Protein AF-A0A327WBX2-F1 (afdb_monomer_lite)

Secondary structure (DSSP, 8-state):
-PPPHHHHHHHHHHHS-GGGS-HHHHHHHHHHHHHHHHH-HHHHHHTGGG--HHHHHHHHHHHHHTTGGGGS-GGGHHHHHHHHHHT-STTSS-HHHHHHTTTT-TTEEE--HHHHHTTTHHHHHHHHHHHHHHHT----EEEEEESSSTTSSEEEEEETTEEEEEETTTS--TTS-HHHHHHHHHHHHHHHHHHHTT---EEEE-S-STT-EEEEE-HHHHHHHHHH---TTSS---HHHHHHHTT-----S-GGG--

Sequence (259 aa):
MKLSYNAFIQEIRHLGQFQDLEDDRLQYLEDYLTYFYREMPEYWYNDIANIDLPKAVSVVASLDRMGYFRLTDPGKVNLLKLFYIMGFNENCFNAEIIWEEQQLDKRWYVVDGENLIEGGFDDQMKDMRPSFERLGVQINYRIEWVGDSPGEGVAYYYVNDHVYSSDFRKETAPGYSHWDLYGLKFILIINRELELQEVTERLYPYCSGNSLAVLILTPEQQAYIQSVTTNPRETPLVIEEWCQLFNVPFRGYDPQLYF

Foldseek 3Di:
DQADPVRLLVLCVVLQVVPPQDPVLSVVVNVVLVCCVPVVVVCCVVQQRPQPLNVQSVLLVVCVVVVQQLLFDPSCSSVVSVLQSRQQDLLSGNVVSCVVVVVGRLFKDFPQLVCLQQPCPVVSCVSNVSVCVSLVADWDWDKDFDAPHRLGAKIWICIPPDIAMDGSVVCPDPPAASSQLSVLLSQLVVQVSCVVVVHQWGWFWFADDRRTMTGTDGPVSQVSSVVRHDDSRGGRDDSVSRCVVRVNDDPDSHSNSRD

pLDDT: mean 83.43, std 12.07, range [47.44, 98.19]

Structure (mmCIF, N/CA/C/O backbone):
data_AF-A0A327WBX2-F1
#
_entry.id   AF-A0A327WBX2-F1
#
loop_
_atom_site.group_PDB
_atom_site.id
_atom_site.type_symbol
_atom_site.label_atom_id
_atom_site.label_alt_id
_atom_site.label_comp_id
_atom_site.label_asym_id
_atom_site.label_entity_id
_atom_site.label_seq_id
_atom_site.pdbx_PDB_ins_code
_atom_site.Cartn_x
_atom_site.Cartn_y
_atom_site.Cartn_z
_atom_site.occupancy
_atom_site.B_iso_or_equiv
_atom_site.auth_seq_id
_atom_site.auth_comp_id
_atom_site.auth_asym_id
_atom_site.auth_atom_id
_atom_site.pdbx_PDB_model_num
ATOM 1 N N . MET A 1 1 ? -18.455 15.371 21.817 1.00 47.44 1 MET A N 1
ATOM 2 C CA . MET A 1 1 ? -18.289 15.494 23.285 1.00 47.44 1 MET A CA 1
ATOM 3 C C . MET A 1 1 ? -16.912 14.932 23.581 1.00 47.44 1 MET A C 1
ATOM 5 O O . MET A 1 1 ? -16.695 13.794 23.198 1.00 47.44 1 MET A O 1
ATOM 9 N N . LYS A 1 2 ? -15.968 15.717 24.119 1.00 59.47 2 LYS A N 1
ATOM 10 C CA . LYS A 1 2 ? -14.597 15.227 24.345 1.00 59.47 2 LYS A CA 1
ATOM 11 C C . LYS A 1 2 ? -14.629 14.139 25.422 1.00 59.47 2 LYS A C 1
ATOM 13 O O . LYS A 1 2 ? -15.116 14.405 26.522 1.00 59.47 2 LYS A O 1
ATOM 18 N N . LEU A 1 3 ? -14.183 12.928 25.095 1.00 59.06 3 LEU A N 1
ATOM 19 C CA . LEU A 1 3 ? -14.098 11.833 26.063 1.00 59.06 3 LEU A CA 1
ATOM 20 C C . LEU A 1 3 ? -12.965 12.129 27.057 1.00 59.06 3 LEU A C 1
ATOM 22 O O . LEU A 1 3 ? -11.911 12.640 26.681 1.00 59.06 3 LEU A O 1
ATOM 26 N N . SER A 1 4 ? -13.178 11.824 28.338 1.00 69.62 4 SER A N 1
ATOM 27 C CA . SER A 1 4 ? -12.070 11.768 29.297 1.00 69.62 4 SER A CA 1
ATOM 28 C C . SER A 1 4 ? -11.195 10.548 28.995 1.00 69.62 4 SER A C 1
ATOM 30 O O . SER A 1 4 ? -11.692 9.573 28.437 1.00 69.62 4 SER A O 1
ATOM 32 N N . TYR A 1 5 ? -9.923 10.564 29.403 1.00 66.00 5 TYR A N 1
ATOM 33 C CA . TYR A 1 5 ? -8.998 9.431 29.235 1.00 66.00 5 TYR A CA 1
ATOM 34 C C . TYR A 1 5 ? -9.624 8.090 29.665 1.00 66.00 5 TYR A C 1
ATOM 36 O O . TYR A 1 5 ? -9.691 7.144 28.886 1.00 66.00 5 TYR A O 1
ATOM 44 N N . ASN A 1 6 ? -10.203 8.039 30.870 1.00 70.50 6 ASN A N 1
ATOM 45 C CA . ASN A 1 6 ? -10.852 6.827 31.377 1.00 70.50 6 ASN A CA 1
ATOM 46 C C . ASN A 1 6 ? -12.088 6.426 30.560 1.00 70.50 6 ASN A C 1
ATOM 48 O O . ASN A 1 6 ? -12.324 5.238 30.371 1.00 70.50 6 ASN A O 1
ATOM 52 N N . ALA A 1 7 ? -12.875 7.389 30.069 1.00 72.12 7 ALA A N 1
ATOM 53 C CA . ALA A 1 7 ? -14.019 7.086 29.213 1.00 72.12 7 ALA A CA 1
ATOM 54 C C . ALA A 1 7 ? -13.570 6.546 27.847 1.00 72.12 7 ALA A C 1
ATOM 56 O O . ALA A 1 7 ? -14.161 5.594 27.357 1.00 72.12 7 ALA A O 1
ATOM 57 N N . PHE A 1 8 ? -12.494 7.091 27.275 1.00 71.75 8 PHE A N 1
ATOM 58 C CA . PHE A 1 8 ? -11.912 6.635 26.012 1.00 71.75 8 PHE A CA 1
ATOM 59 C C . PHE A 1 8 ? -11.393 5.191 26.102 1.00 71.75 8 PHE A C 1
ATOM 61 O O . PHE A 1 8 ? -11.740 4.364 25.264 1.00 71.75 8 PHE A O 1
ATOM 68 N N . ILE A 1 9 ? -10.649 4.854 27.164 1.00 70.00 9 ILE A N 1
ATOM 69 C CA . ILE A 1 9 ? -10.168 3.481 27.406 1.00 70.00 9 ILE A CA 1
ATOM 70 C C . ILE A 1 9 ? -11.333 2.495 27.558 1.00 70.00 9 ILE A C 1
ATOM 72 O O . ILE A 1 9 ? -11.311 1.412 26.973 1.00 70.00 9 ILE A O 1
ATOM 76 N N . GLN A 1 10 ? -12.362 2.855 28.331 1.00 72.19 10 GLN A N 1
ATOM 77 C CA . GLN A 1 10 ? -13.529 1.988 28.519 1.00 72.19 10 GLN A CA 1
ATOM 78 C C . GLN A 1 10 ? -14.305 1.790 27.216 1.00 72.19 10 GLN A C 1
ATOM 80 O O . GLN A 1 10 ? -14.727 0.673 26.919 1.00 72.19 10 GLN A O 1
ATOM 85 N N . GLU A 1 11 ? -14.432 2.842 26.412 1.00 72.25 11 GLU A N 1
ATOM 86 C CA . GLU A 1 11 ? -15.124 2.789 25.128 1.00 72.25 11 GLU A CA 1
ATOM 87 C C . GLU A 1 11 ? -14.352 1.936 24.107 1.00 72.25 11 GLU A C 1
ATOM 89 O O . GLU A 1 11 ? -14.955 1.100 23.440 1.00 72.25 11 GLU A O 1
ATOM 94 N N . ILE A 1 12 ? -13.017 2.033 24.048 1.00 71.25 12 ILE A N 1
ATOM 95 C CA . ILE A 1 12 ? -12.179 1.136 23.230 1.00 71.25 12 ILE A CA 1
ATOM 96 C C . ILE A 1 12 ? -12.351 -0.325 23.656 1.00 71.25 12 ILE A C 1
ATOM 98 O O . ILE A 1 12 ? -12.553 -1.195 22.806 1.00 71.25 12 ILE A O 1
ATOM 102 N N . ARG A 1 13 ? -12.301 -0.610 24.964 1.00 70.00 13 ARG A N 1
ATOM 103 C CA . ARG A 1 13 ? -12.490 -1.972 25.495 1.00 70.00 13 ARG A CA 1
ATOM 104 C C . ARG A 1 13 ? -13.878 -2.519 25.156 1.00 70.00 13 ARG A C 1
ATOM 106 O O . ARG A 1 13 ? -14.005 -3.697 24.825 1.00 70.00 13 ARG A O 1
ATOM 113 N N . HIS A 1 14 ? -14.904 -1.672 25.229 1.00 70.00 14 HIS A N 1
ATOM 114 C CA . HIS A 1 14 ? -16.284 -2.046 24.938 1.00 70.00 14 HIS A CA 1
ATOM 115 C C . HIS A 1 14 ? -16.525 -2.272 23.440 1.00 70.00 14 HIS A C 1
ATOM 117 O O . HIS A 1 14 ? -17.044 -3.318 23.052 1.00 70.00 14 HIS A O 1
ATOM 123 N N . LEU A 1 15 ? -16.130 -1.314 22.600 1.00 64.69 15 LEU A N 1
ATOM 124 C CA . LEU A 1 15 ? -16.423 -1.316 21.168 1.00 64.69 15 LEU A CA 1
ATOM 125 C C . LEU A 1 15 ? -15.501 -2.249 20.376 1.00 64.69 15 LEU A C 1
ATOM 127 O O . LEU A 1 15 ? -15.946 -2.898 19.432 1.00 64.69 15 LEU A O 1
ATOM 131 N N . GLY A 1 16 ? -14.227 -2.337 20.755 1.00 58.88 16 GLY A N 1
ATOM 132 C CA . GLY A 1 16 ? -13.227 -3.120 20.032 1.00 58.88 16 GLY A CA 1
ATOM 133 C C . GLY A 1 16 ? -13.193 -4.609 20.381 1.00 58.88 16 GLY A C 1
ATOM 134 O O . GLY A 1 16 ? -12.391 -5.340 19.809 1.00 58.88 16 GLY A O 1
ATOM 135 N N . GLN A 1 17 ? -14.040 -5.065 21.315 1.00 63.12 17 GLN A N 1
ATOM 136 C CA . GLN A 1 17 ? -14.065 -6.450 21.814 1.00 63.12 17 GLN A CA 1
ATOM 137 C C . GLN A 1 17 ? -12.688 -6.961 22.283 1.00 63.12 17 GLN A C 1
ATOM 139 O O . GLN A 1 17 ? -12.407 -8.154 22.248 1.00 63.12 17 GLN A O 1
ATOM 144 N N . PHE A 1 18 ? -11.823 -6.069 22.770 1.00 62.09 18 PHE A N 1
ATOM 145 C CA . PHE A 1 18 ? -10.456 -6.384 23.199 1.00 62.09 18 PHE A CA 1
ATOM 146 C C . PHE A 1 18 ? -10.378 -7.067 24.578 1.00 62.09 18 PHE A C 1
ATOM 148 O O . PHE A 1 18 ? -9.391 -6.909 25.291 1.00 62.09 18 PHE A O 1
ATOM 155 N N . GLN A 1 19 ? -11.413 -7.812 24.977 1.00 54.69 19 GLN A N 1
ATOM 156 C CA . GLN A 1 19 ? -11.494 -8.436 26.304 1.00 54.69 19 GLN A CA 1
ATOM 157 C C . GLN A 1 19 ? -10.395 -9.487 26.541 1.00 54.69 19 GLN A C 1
ATOM 159 O O . GLN A 1 19 ? -10.075 -9.762 27.692 1.00 54.69 19 GLN A O 1
ATOM 164 N N . ASP A 1 20 ? -9.789 -9.998 25.462 1.00 53.62 20 ASP A N 1
ATOM 165 C CA . ASP A 1 20 ? -8.774 -11.059 25.476 1.00 53.62 20 ASP A CA 1
ATOM 166 C C . ASP A 1 20 ? -7.347 -10.569 25.145 1.00 53.62 20 ASP A C 1
ATOM 168 O O . ASP A 1 20 ? -6.461 -11.378 24.858 1.00 53.62 20 ASP A O 1
ATOM 172 N N . LEU A 1 21 ? -7.091 -9.254 25.117 1.00 56.66 21 LEU A N 1
ATOM 173 C CA . LEU A 1 21 ? -5.709 -8.767 25.063 1.00 56.66 21 LEU A CA 1
ATOM 174 C C . LEU A 1 21 ? -5.010 -9.139 26.377 1.00 56.66 21 LEU A C 1
ATOM 176 O O . LEU A 1 21 ? -5.508 -8.813 27.448 1.00 56.66 21 LEU A O 1
ATOM 180 N N . GLU A 1 22 ? -3.866 -9.823 26.297 1.00 57.38 22 GLU A N 1
ATOM 181 C CA . GLU A 1 22 ? -3.035 -10.081 27.477 1.00 57.38 22 GLU A CA 1
ATOM 182 C C . GLU A 1 22 ? -2.697 -8.751 28.184 1.00 57.38 22 GLU A C 1
ATOM 184 O O . GLU A 1 22 ? -2.456 -7.730 27.527 1.00 57.38 22 GLU A O 1
ATOM 189 N N . ASP A 1 23 ? -2.718 -8.767 29.524 1.00 55.22 23 ASP A N 1
ATOM 190 C CA . ASP A 1 23 ? -2.576 -7.581 30.390 1.00 55.22 23 ASP A CA 1
ATOM 191 C C . ASP A 1 23 ? -1.340 -6.727 30.044 1.00 55.22 23 ASP A C 1
ATOM 193 O O . ASP A 1 23 ? -1.366 -5.507 30.182 1.00 55.22 23 ASP A O 1
ATOM 197 N N . ASP A 1 24 ? -0.263 -7.337 29.544 1.00 53.53 24 ASP A N 1
ATOM 198 C CA . ASP A 1 24 ? 0.989 -6.664 29.185 1.00 53.53 24 ASP A CA 1
ATOM 199 C C . ASP A 1 24 ? 0.868 -5.751 27.950 1.00 53.53 24 ASP A C 1
ATOM 201 O O . ASP A 1 24 ? 1.494 -4.690 27.892 1.00 53.53 24 ASP A O 1
ATOM 205 N N . ARG A 1 25 ? 0.029 -6.108 26.971 1.00 63.94 25 ARG A N 1
ATOM 206 C CA . ARG A 1 25 ? -0.203 -5.296 25.759 1.00 63.94 25 ARG A CA 1
ATOM 207 C C . ARG A 1 25 ? -1.238 -4.203 25.991 1.00 63.94 25 ARG A C 1
ATOM 209 O O . ARG A 1 25 ? -1.138 -3.136 25.390 1.00 63.94 25 ARG A O 1
ATOM 216 N N . LEU A 1 26 ? -2.205 -4.457 26.872 1.00 63.38 26 LEU A N 1
ATOM 217 C CA . LEU A 1 26 ? -3.118 -3.431 27.381 1.00 63.38 26 LEU A CA 1
ATOM 218 C C . LEU A 1 26 ? -2.366 -2.401 28.226 1.00 63.38 26 LEU A C 1
ATOM 220 O O . LEU A 1 26 ? -2.584 -1.207 28.041 1.00 63.38 26 LEU A O 1
ATOM 224 N N . GLN A 1 27 ? -1.435 -2.843 29.076 1.00 69.38 27 GLN A N 1
ATOM 225 C CA . GLN A 1 27 ? -0.571 -1.938 29.829 1.00 69.38 27 GLN A CA 1
ATOM 226 C C . GLN A 1 27 ? 0.283 -1.082 28.892 1.00 69.38 27 GLN A C 1
ATOM 228 O O . GLN A 1 27 ? 0.338 0.127 29.070 1.00 69.38 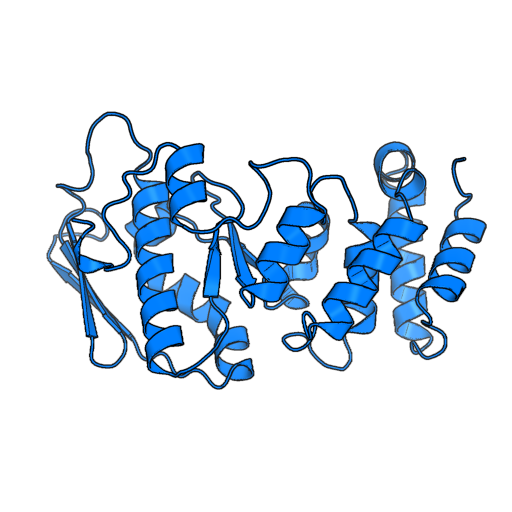27 GLN A O 1
ATOM 233 N N . TYR A 1 28 ? 0.877 -1.675 27.850 1.00 70.06 28 TYR A N 1
ATOM 234 C CA . TYR A 1 28 ? 1.624 -0.913 26.846 1.00 70.06 28 TYR A CA 1
ATOM 235 C C . TYR A 1 28 ? 0.761 0.160 26.161 1.00 70.06 28 TYR A C 1
ATOM 237 O O . TYR A 1 28 ? 1.199 1.298 26.012 1.00 70.06 28 TYR A O 1
ATOM 245 N N . LEU A 1 29 ? -0.482 -0.171 25.794 1.00 68.56 29 LEU A N 1
ATOM 246 C CA . LEU A 1 29 ? -1.428 0.793 25.226 1.00 68.56 29 LEU A CA 1
ATOM 247 C C . LEU A 1 29 ? -1.753 1.924 26.210 1.00 68.56 29 LEU A C 1
ATOM 249 O O . LEU A 1 29 ? -1.788 3.092 25.825 1.00 68.56 29 LEU A O 1
ATOM 253 N N . GLU A 1 30 ? -2.019 1.586 27.469 1.00 73.06 30 GLU A N 1
ATOM 254 C CA . GLU A 1 30 ? -2.305 2.572 28.511 1.00 73.06 30 GLU A CA 1
ATOM 255 C C . GLU A 1 30 ? -1.097 3.463 28.790 1.00 73.06 30 GLU A C 1
ATOM 257 O O . GLU A 1 30 ? -1.262 4.671 28.942 1.00 73.06 30 GLU A O 1
ATOM 262 N N . ASP A 1 31 ? 0.111 2.906 28.787 1.00 76.31 31 ASP A N 1
ATOM 263 C CA . ASP A 1 31 ? 1.356 3.658 28.928 1.00 76.31 31 ASP A CA 1
ATOM 264 C C . ASP A 1 31 ? 1.559 4.602 27.734 1.00 76.31 31 ASP A C 1
ATOM 266 O O . ASP A 1 31 ? 1.889 5.773 27.929 1.00 76.31 31 ASP A O 1
ATOM 270 N N . TYR A 1 32 ? 1.284 4.135 26.511 1.00 73.00 32 TYR A N 1
ATOM 271 C CA . TYR A 1 32 ? 1.379 4.930 25.283 1.00 73.00 32 TYR A CA 1
ATOM 272 C C . TYR A 1 32 ? 0.348 6.072 25.271 1.00 73.00 32 TYR A C 1
ATOM 274 O O . TYR A 1 32 ? 0.699 7.237 25.089 1.00 73.00 32 TYR A O 1
ATOM 282 N N . LEU A 1 33 ? -0.922 5.792 25.578 1.00 73.44 33 LEU A N 1
ATOM 283 C CA . LEU A 1 33 ? -1.962 6.824 25.699 1.00 73.44 33 LEU A CA 1
ATOM 284 C C . LEU A 1 33 ? -1.676 7.794 26.857 1.00 73.44 33 LEU A C 1
ATOM 286 O O . LEU A 1 33 ? -1.921 8.996 26.734 1.00 73.44 33 LEU A O 1
ATOM 290 N N . THR A 1 34 ? -1.131 7.296 27.971 1.00 78.44 34 THR A N 1
ATOM 291 C CA . THR A 1 34 ? -0.695 8.124 29.104 1.00 78.44 34 THR A CA 1
ATOM 292 C C . THR A 1 34 ? 0.450 9.044 28.699 1.00 78.44 34 THR A C 1
ATOM 294 O O . THR A 1 34 ? 0.447 10.209 29.101 1.00 78.44 34 THR A O 1
ATOM 297 N N . TYR A 1 35 ? 1.399 8.561 27.894 1.00 79.19 35 TYR A N 1
ATOM 298 C CA . TYR A 1 35 ? 2.480 9.374 27.347 1.00 79.19 35 TYR A CA 1
ATOM 299 C C . TYR A 1 35 ? 1.928 10.540 26.521 1.00 79.19 35 TYR A C 1
ATOM 301 O O . TYR A 1 35 ? 2.220 11.685 26.856 1.00 79.19 35 TYR A O 1
ATOM 309 N N . PHE A 1 36 ? 1.047 10.300 25.540 1.00 73.62 36 PHE A N 1
ATOM 310 C CA . PHE A 1 36 ? 0.452 11.404 24.767 1.00 73.62 36 PHE A CA 1
ATOM 311 C C . PHE A 1 36 ? -0.348 12.362 25.641 1.00 73.62 36 PHE A C 1
ATOM 313 O O . PHE A 1 36 ? -0.227 13.575 25.503 1.00 73.62 36 PHE A O 1
ATOM 320 N N . TYR A 1 37 ? -1.132 11.841 26.585 1.00 75.50 37 TYR A N 1
ATOM 321 C CA . TYR A 1 37 ? -1.911 12.685 27.485 1.00 75.50 37 TYR A CA 1
ATOM 322 C C . TYR A 1 37 ? -1.031 13.593 28.366 1.00 75.50 37 TYR A C 1
ATOM 324 O O . TYR A 1 37 ? -1.406 14.735 28.641 1.00 75.50 37 TYR A O 1
ATOM 332 N N . ARG A 1 38 ? 0.123 13.095 28.831 1.00 79.62 38 ARG A N 1
ATOM 333 C CA . ARG A 1 38 ? 1.000 13.808 29.775 1.00 79.62 38 ARG A CA 1
ATOM 334 C C . ARG A 1 38 ? 2.057 14.665 29.094 1.00 79.62 38 ARG A C 1
ATOM 336 O O . ARG A 1 38 ? 2.245 15.810 29.496 1.00 79.62 38 ARG A O 1
ATOM 343 N N . GLU A 1 39 ? 2.739 14.106 28.106 1.00 82.19 39 GLU A N 1
ATOM 344 C CA . GLU A 1 39 ? 3.925 14.693 27.480 1.00 82.19 39 GLU A CA 1
ATOM 345 C C . GLU A 1 39 ? 3.577 15.462 26.197 1.00 82.19 39 GLU A C 1
ATOM 347 O O . GLU A 1 39 ? 4.285 16.398 25.835 1.00 82.19 39 GLU A O 1
ATOM 352 N N . MET A 1 40 ? 2.454 15.136 25.542 1.00 78.56 40 MET A N 1
ATOM 353 C CA . MET A 1 40 ? 1.977 15.809 24.324 1.00 78.56 40 MET A CA 1
ATOM 354 C C . MET A 1 40 ? 0.495 16.220 24.430 1.00 78.56 40 MET A C 1
ATOM 356 O O . MET A 1 40 ? -0.324 15.849 23.584 1.00 78.56 40 MET A O 1
ATOM 360 N N . PRO A 1 41 ? 0.108 17.005 25.456 1.00 77.12 41 PRO A N 1
ATOM 361 C CA . PRO A 1 41 ? -1.298 17.293 25.740 1.00 77.12 41 PRO A CA 1
ATOM 362 C C . PRO A 1 41 ? -2.019 17.979 24.573 1.00 77.12 41 PRO A C 1
ATOM 364 O O . PRO A 1 41 ? -3.210 17.754 24.374 1.00 77.12 41 PRO A O 1
ATOM 367 N N . GLU A 1 42 ? -1.321 18.789 23.774 1.00 78.50 42 GLU A N 1
ATOM 368 C CA . GLU A 1 42 ? -1.904 19.408 22.579 1.00 78.50 42 GLU A CA 1
ATOM 369 C C . GLU A 1 42 ? -2.333 18.358 21.547 1.00 78.50 42 GLU A C 1
ATOM 371 O O . GLU A 1 42 ? -3.477 18.397 21.099 1.00 78.50 42 GLU A O 1
ATOM 376 N N . TYR A 1 43 ? -1.475 17.374 21.260 1.00 73.94 43 TYR A N 1
ATOM 377 C CA . TYR A 1 43 ? -1.788 16.249 20.372 1.00 73.94 43 TYR A CA 1
ATOM 378 C C . TYR A 1 43 ? -2.970 15.430 20.901 1.00 73.94 43 TYR A C 1
ATOM 380 O O . TYR A 1 43 ? -3.918 15.124 20.181 1.00 73.94 43 TYR A O 1
ATOM 388 N N . TRP A 1 44 ? -2.994 15.156 22.210 1.00 77.88 44 TRP A N 1
ATOM 389 C CA . TRP A 1 44 ? -4.136 14.482 22.827 1.00 77.88 44 TRP A CA 1
ATOM 390 C C . TRP A 1 44 ? -5.451 15.237 22.592 1.00 77.88 44 TRP A C 1
ATOM 392 O O . TRP A 1 44 ? -6.452 14.645 22.190 1.00 77.88 44 TRP A O 1
ATOM 402 N N . TYR A 1 45 ? -5.489 16.543 22.870 1.00 76.31 45 TYR A N 1
ATOM 403 C CA . TYR A 1 45 ? -6.737 17.311 22.825 1.00 76.31 45 TYR A CA 1
ATOM 404 C C . TYR A 1 45 ? -7.184 17.722 21.422 1.00 76.31 45 TYR A C 1
ATOM 406 O O . TYR A 1 45 ? -8.377 18.039 21.264 1.00 76.31 45 TYR A O 1
ATOM 414 N N . ASN A 1 46 ? -6.260 17.764 20.463 1.00 78.00 46 ASN A N 1
ATOM 415 C CA . ASN A 1 46 ? -6.517 18.132 19.075 1.00 78.00 46 ASN A CA 1
ATOM 416 C C . ASN A 1 46 ? -6.829 16.906 18.217 1.00 78.00 46 ASN A C 1
ATOM 418 O O . ASN A 1 46 ? -7.782 16.966 17.441 1.00 78.00 46 ASN A O 1
ATOM 422 N N . ASP A 1 47 ? -6.143 15.790 18.452 1.00 76.44 47 ASP A N 1
ATOM 423 C CA . ASP A 1 47 ? -6.227 14.613 17.591 1.00 76.44 47 ASP A CA 1
ATOM 424 C C . ASP A 1 47 ? -6.971 13.479 18.309 1.00 76.44 47 ASP A C 1
ATOM 426 O O . ASP A 1 47 ? -8.133 13.203 18.002 1.00 76.44 47 ASP A O 1
ATOM 430 N N . ILE A 1 48 ? -6.379 12.898 19.358 1.00 76.44 48 ILE A N 1
ATOM 431 C CA . ILE A 1 48 ? -6.889 11.659 19.981 1.00 76.44 48 ILE A CA 1
ATOM 432 C C . ILE A 1 48 ? -8.283 11.837 20.612 1.00 76.44 48 ILE A C 1
ATOM 434 O O . ILE A 1 48 ? -9.191 11.031 20.405 1.00 76.44 48 ILE A O 1
ATOM 438 N N . ALA A 1 49 ? -8.500 12.912 21.371 1.00 76.50 49 ALA A N 1
ATOM 439 C CA . ALA A 1 49 ? -9.757 13.152 22.085 1.00 76.50 49 ALA A CA 1
ATOM 440 C C . ALA A 1 49 ? -10.934 13.531 21.165 1.00 76.50 49 ALA A C 1
ATOM 442 O O . ALA A 1 49 ? -12.078 13.594 21.637 1.00 76.50 49 ALA A O 1
ATOM 443 N N . ASN A 1 50 ? -10.659 13.822 19.889 1.00 79.94 50 ASN A N 1
ATOM 444 C CA . ASN A 1 50 ? -11.657 14.223 18.896 1.00 79.94 50 ASN A CA 1
ATOM 445 C C . ASN A 1 50 ? -11.955 13.123 17.868 1.00 79.94 50 ASN A C 1
ATOM 447 O O . ASN A 1 50 ? -12.805 13.344 17.004 1.00 79.94 50 ASN A O 1
ATOM 451 N N . ILE A 1 51 ? -11.319 11.951 17.979 1.00 83.94 51 ILE A N 1
ATOM 452 C CA . ILE A 1 51 ? -11.597 10.797 17.119 1.00 83.94 51 ILE A CA 1
ATOM 453 C C . ILE A 1 51 ? -13.090 10.456 17.176 1.00 83.94 51 ILE A C 1
ATOM 455 O O . ILE A 1 51 ? -13.681 10.309 18.252 1.00 83.94 51 ILE A O 1
ATOM 459 N N . ASP A 1 52 ? -13.698 10.270 16.003 1.00 86.94 52 ASP A N 1
ATOM 460 C CA . ASP A 1 52 ? -15.012 9.636 15.877 1.00 86.94 52 ASP A CA 1
ATOM 461 C C . ASP A 1 52 ? -14.869 8.135 16.165 1.00 86.94 52 ASP A C 1
ATOM 463 O O . ASP A 1 52 ? -14.753 7.305 15.263 1.00 86.94 52 ASP A O 1
ATOM 467 N N . LEU A 1 53 ? -14.798 7.799 17.454 1.00 84.44 53 LEU A N 1
ATOM 468 C CA . LEU A 1 53 ? -14.470 6.457 17.924 1.00 84.44 53 LEU A CA 1
ATOM 469 C C . LEU A 1 53 ? -15.452 5.378 17.421 1.00 84.44 53 LEU A C 1
ATOM 471 O O . LEU A 1 53 ? -14.981 4.333 16.965 1.00 84.44 53 LEU A O 1
ATOM 475 N N . PRO A 1 54 ? -16.786 5.598 17.404 1.00 85.44 54 PRO A N 1
ATOM 476 C CA . PRO A 1 54 ? -17.713 4.654 16.782 1.00 85.44 54 PRO A CA 1
ATOM 477 C C . PRO A 1 54 ? -17.415 4.400 15.299 1.00 85.44 54 PRO A C 1
ATOM 479 O O . PRO A 1 54 ? -17.438 3.244 14.859 1.00 85.44 54 PRO A O 1
ATOM 482 N N . LYS A 1 55 ? -17.100 5.450 14.523 1.00 89.25 55 LYS A N 1
ATOM 483 C CA . LYS A 1 55 ? -16.708 5.296 13.115 1.00 89.25 55 LYS A CA 1
ATOM 484 C C . LYS A 1 55 ? -15.379 4.552 12.994 1.00 89.25 55 LYS A C 1
ATOM 486 O O . LYS A 1 55 ? -15.317 3.591 12.232 1.00 89.25 55 LYS A O 1
ATOM 491 N N . ALA A 1 56 ? -14.365 4.934 13.768 1.00 88.75 56 ALA A N 1
ATOM 492 C CA . ALA A 1 56 ? -13.041 4.312 13.766 1.00 88.75 56 ALA A CA 1
ATOM 493 C C . ALA A 1 56 ? -13.121 2.798 14.014 1.00 88.75 56 ALA A C 1
ATOM 495 O O . ALA A 1 56 ? -12.619 2.000 13.221 1.00 88.75 56 ALA A O 1
ATOM 496 N N . VAL A 1 57 ? -13.841 2.387 15.064 1.00 87.25 57 VAL A N 1
ATOM 497 C CA . VAL A 1 57 ? -14.039 0.967 15.390 1.00 87.25 57 VAL A CA 1
ATOM 498 C C . VAL A 1 57 ? -14.790 0.241 14.276 1.00 87.25 57 VAL A C 1
ATOM 500 O O . VAL A 1 57 ? -14.395 -0.858 13.884 1.00 87.25 57 VAL A O 1
ATOM 503 N N . SER A 1 58 ? -15.851 0.843 13.732 1.00 89.12 58 SER A N 1
ATOM 504 C CA . SER A 1 58 ? -16.610 0.254 12.622 1.00 89.12 58 SER A CA 1
ATOM 505 C C . SER A 1 58 ? -15.742 0.050 11.374 1.00 89.12 58 SER A C 1
ATOM 507 O O . SER A 1 58 ? -15.821 -0.995 10.713 1.00 89.12 58 SER A O 1
ATOM 509 N N . VAL A 1 59 ? -14.870 1.019 11.074 1.00 92.81 59 VAL A N 1
ATOM 510 C CA . VAL A 1 59 ? -13.930 0.954 9.953 1.00 92.81 59 VAL A CA 1
ATOM 511 C C . VAL A 1 59 ? -12.923 -0.169 10.152 1.00 92.81 59 VAL A C 1
ATOM 513 O O . VAL A 1 59 ? -12.817 -1.043 9.290 1.00 92.81 59 VAL A O 1
ATOM 516 N N . VAL A 1 60 ? -12.261 -0.210 11.307 1.00 90.81 60 VAL A N 1
ATOM 517 C CA . VAL A 1 60 ? -11.274 -1.245 11.639 1.00 90.81 60 VAL A CA 1
ATOM 518 C C . VAL A 1 60 ? -11.901 -2.639 11.659 1.00 90.81 60 VAL A C 1
ATOM 520 O O . VAL A 1 60 ? -11.330 -3.574 11.100 1.00 90.81 60 VAL A O 1
ATOM 523 N N . ALA A 1 61 ? -13.111 -2.793 12.201 1.00 88.69 61 ALA A N 1
ATOM 524 C CA . ALA A 1 61 ? -13.828 -4.068 12.181 1.00 88.69 61 ALA A CA 1
ATOM 525 C C . ALA A 1 61 ? -14.197 -4.519 10.756 1.00 88.69 61 ALA A C 1
ATOM 527 O O . ALA A 1 61 ? -14.217 -5.715 10.463 1.00 88.69 61 ALA A O 1
ATOM 528 N N . SER A 1 62 ? -14.502 -3.581 9.858 1.00 94.06 62 SER A N 1
ATOM 529 C CA . SER A 1 62 ? -14.786 -3.897 8.453 1.00 94.06 62 SER A CA 1
ATOM 530 C C . SER A 1 62 ? -13.528 -4.332 7.708 1.00 94.06 62 SER A C 1
ATOM 532 O O . SER A 1 62 ? -13.563 -5.355 7.027 1.00 94.06 62 SER A O 1
ATOM 534 N N . LEU A 1 63 ? -12.408 -3.635 7.916 1.00 94.38 63 LEU A N 1
ATOM 535 C CA . LEU A 1 63 ? -11.099 -4.021 7.379 1.00 94.38 63 LEU A CA 1
ATOM 536 C C . LEU A 1 63 ? -10.663 -5.400 7.883 1.00 94.38 63 LEU A C 1
ATOM 538 O O . LEU A 1 63 ? -10.182 -6.224 7.107 1.00 94.38 63 LEU A O 1
ATOM 542 N N . ASP A 1 64 ? -10.890 -5.692 9.163 1.00 92.62 64 ASP A N 1
ATOM 543 C CA . ASP A 1 64 ? -10.591 -6.998 9.749 1.00 92.62 64 ASP A CA 1
ATOM 544 C C . ASP A 1 64 ? -11.385 -8.128 9.086 1.00 92.62 64 ASP A C 1
ATOM 546 O O . ASP A 1 64 ? -10.808 -9.138 8.683 1.00 92.62 64 ASP A O 1
ATOM 550 N N . ARG A 1 65 ? -12.693 -7.930 8.862 1.00 94.44 65 ARG A N 1
ATOM 551 C CA . ARG A 1 65 ? -13.530 -8.890 8.117 1.00 94.44 65 ARG A CA 1
ATOM 552 C C . ARG A 1 65 ? -13.065 -9.091 6.674 1.00 94.44 65 ARG A C 1
ATOM 554 O O . ARG A 1 65 ? -13.239 -10.179 6.135 1.00 94.44 65 ARG A O 1
ATOM 561 N N . MET A 1 66 ? -12.466 -8.069 6.064 1.00 95.88 66 MET A N 1
ATOM 562 C CA . MET A 1 66 ? -11.840 -8.142 4.737 1.00 95.88 66 MET A CA 1
ATOM 563 C C . MET A 1 66 ? -10.431 -8.760 4.774 1.00 95.88 66 MET A C 1
ATOM 565 O O . MET A 1 66 ? -9.753 -8.806 3.750 1.00 95.88 66 MET A O 1
ATOM 569 N N . GLY A 1 67 ? -9.950 -9.207 5.938 1.00 94.75 67 GLY A N 1
ATOM 570 C CA . GLY A 1 67 ? -8.630 -9.814 6.092 1.00 94.75 67 GLY A CA 1
ATOM 571 C C . GLY A 1 67 ? -7.473 -8.817 6.014 1.00 94.75 67 GLY A C 1
ATOM 572 O O . GLY A 1 67 ? -6.348 -9.222 5.712 1.00 94.75 67 GLY A O 1
ATOM 573 N N . TYR A 1 68 ? -7.713 -7.527 6.277 1.00 94.06 68 TYR A N 1
ATOM 574 C CA . TYR A 1 68 ? -6.672 -6.496 6.248 1.00 94.06 68 TYR A CA 1
ATOM 575 C C . TYR A 1 68 ? -5.495 -6.887 7.151 1.00 94.06 68 TYR A C 1
ATOM 577 O O . TYR A 1 68 ? -4.369 -7.014 6.689 1.00 94.06 68 TYR A O 1
ATOM 585 N N . PHE A 1 69 ? -5.736 -7.269 8.400 1.00 91.31 69 PHE A N 1
ATOM 586 C CA . PHE A 1 69 ? -4.656 -7.553 9.355 1.00 91.31 69 PHE A CA 1
ATOM 587 C C . PHE A 1 69 ? -3.943 -8.910 9.162 1.00 91.31 69 PHE A C 1
ATOM 589 O O . PHE A 1 69 ? -3.144 -9.310 10.006 1.00 91.31 69 PHE A O 1
ATOM 596 N N . ARG A 1 70 ? -4.174 -9.634 8.051 1.00 92.12 70 ARG A N 1
ATOM 597 C CA . ARG A 1 70 ? -3.554 -10.955 7.797 1.00 92.12 70 ARG A CA 1
ATOM 598 C C . ARG A 1 70 ? -2.032 -10.918 7.640 1.00 92.12 70 ARG A C 1
ATOM 600 O O . ARG A 1 70 ? -1.365 -11.922 7.880 1.00 92.12 70 ARG A O 1
ATOM 607 N N . LEU A 1 71 ? -1.474 -9.773 7.238 1.00 91.12 71 LEU A N 1
ATOM 608 C CA . LEU A 1 71 ? -0.025 -9.608 7.094 1.00 91.12 71 LEU A CA 1
ATOM 6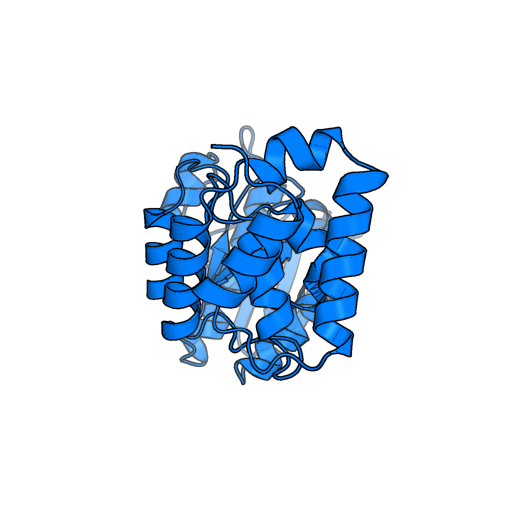09 C C . LEU A 1 71 ? 0.669 -9.252 8.418 1.00 91.12 71 LEU A C 1
ATOM 611 O O . LEU A 1 71 ? 1.890 -9.304 8.500 1.00 91.12 71 LEU A O 1
ATOM 615 N N . THR A 1 72 ? -0.080 -9.021 9.492 1.00 89.00 72 THR A N 1
ATOM 616 C CA . THR A 1 72 ? 0.469 -8.742 10.823 1.00 89.00 72 THR A CA 1
ATOM 617 C C . THR A 1 72 ? 0.759 -10.030 11.591 1.00 89.00 72 T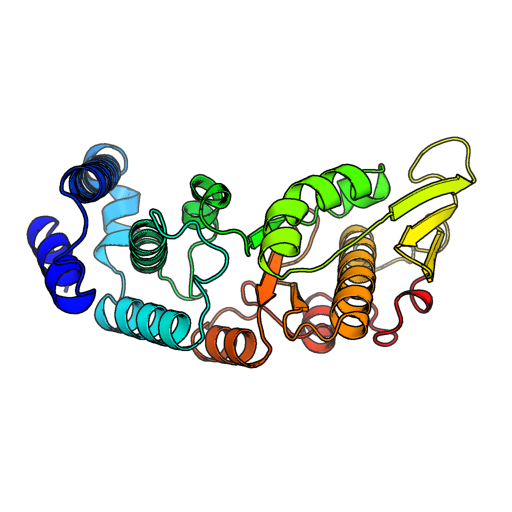HR A C 1
ATOM 619 O O . THR A 1 72 ? 0.098 -11.058 11.411 1.00 89.00 72 THR A O 1
ATOM 622 N N . ASP A 1 73 ? 1.781 -10.019 12.450 1.00 86.06 73 ASP A N 1
ATOM 623 C CA . ASP A 1 73 ? 2.044 -11.139 13.361 1.00 86.06 73 ASP A CA 1
ATOM 624 C C . ASP A 1 73 ? 0.802 -11.434 14.213 1.00 86.06 73 ASP A C 1
ATOM 626 O O . ASP A 1 73 ? 0.238 -10.495 14.769 1.00 86.06 73 ASP A O 1
ATOM 630 N N . PRO A 1 74 ? 0.345 -12.701 14.347 1.00 84.88 74 PRO A N 1
ATOM 631 C CA . PRO A 1 74 ? -0.894 -13.006 15.070 1.00 84.88 74 PRO A CA 1
ATOM 632 C C . PRO A 1 74 ? -0.933 -12.431 16.494 1.00 84.88 74 PRO A C 1
ATOM 634 O O . PRO A 1 74 ? -1.959 -11.920 16.933 1.00 84.88 74 PRO A O 1
ATOM 637 N N . GLY A 1 75 ? 0.212 -12.411 17.189 1.00 81.12 75 GLY A N 1
ATOM 638 C CA . GLY A 1 75 ? 0.360 -11.783 18.508 1.00 81.12 75 GLY A CA 1
ATOM 639 C C . GLY A 1 75 ? 0.369 -10.245 18.501 1.00 81.12 75 GLY A C 1
ATOM 640 O O . GLY A 1 75 ? 0.459 -9.618 19.549 1.00 81.12 75 GLY A O 1
ATOM 641 N N . LYS A 1 76 ? 0.290 -9.596 17.346 1.00 82.44 76 LYS A N 1
ATOM 642 C CA . LYS A 1 76 ? 0.331 -8.134 17.205 1.00 82.44 76 LYS A CA 1
ATOM 643 C C . LYS A 1 76 ? -0.916 -7.560 16.536 1.00 82.44 76 LYS A C 1
ATOM 645 O O . LYS A 1 76 ? -1.102 -6.352 16.573 1.00 82.44 76 LYS A O 1
ATOM 650 N N . VAL A 1 77 ? -1.811 -8.401 16.011 1.00 84.12 77 VAL A N 1
ATOM 651 C CA . VAL A 1 77 ? -3.037 -7.973 15.310 1.00 84.12 77 VAL A CA 1
ATOM 652 C C . VAL A 1 77 ? -3.889 -7.023 16.153 1.00 84.12 77 VAL A C 1
ATOM 654 O O . VAL A 1 77 ? -4.265 -5.956 15.682 1.00 84.12 77 VAL A O 1
ATOM 657 N N . ASN A 1 78 ? -4.184 -7.380 17.404 1.00 80.12 78 ASN A N 1
ATOM 658 C CA . ASN A 1 78 ? -5.033 -6.543 18.257 1.00 80.12 78 ASN A CA 1
ATOM 659 C C . ASN A 1 78 ? -4.364 -5.213 18.623 1.00 80.12 78 ASN A C 1
ATOM 661 O O . ASN A 1 78 ? -5.040 -4.192 18.666 1.00 80.12 78 ASN A O 1
ATOM 665 N N . LEU A 1 79 ? -3.043 -5.217 18.822 1.00 78.50 79 LEU A N 1
ATOM 666 C CA . LEU A 1 79 ? -2.275 -3.993 19.041 1.00 78.50 79 LEU A CA 1
ATOM 667 C C . LEU A 1 79 ? -2.334 -3.086 17.803 1.00 78.50 79 LEU A C 1
ATOM 669 O O . LEU A 1 79 ? -2.616 -1.900 17.921 1.00 78.50 79 LEU A O 1
ATOM 673 N N . LEU A 1 80 ? -2.172 -3.652 16.606 1.00 83.75 80 LEU A N 1
ATOM 674 C CA . LEU A 1 80 ? -2.263 -2.878 15.373 1.00 83.75 80 LEU A CA 1
ATOM 675 C C . LEU A 1 80 ? -3.665 -2.294 15.142 1.00 83.75 80 LEU A C 1
ATOM 677 O O . LEU A 1 80 ? -3.795 -1.132 14.770 1.00 83.75 80 LEU A O 1
ATOM 681 N N . LYS A 1 81 ? -4.727 -3.062 15.416 1.00 85.56 81 LYS A N 1
ATOM 682 C CA . LYS A 1 81 ? -6.113 -2.562 15.357 1.00 85.56 81 LYS A CA 1
ATOM 683 C C . LYS A 1 81 ? -6.325 -1.356 16.269 1.00 85.56 81 LYS A C 1
ATOM 685 O O . LYS A 1 81 ? -7.025 -0.424 15.888 1.00 85.56 81 LYS A O 1
ATOM 690 N N . LEU A 1 82 ? -5.727 -1.372 17.459 1.00 80.50 82 LEU A N 1
ATOM 691 C CA . LEU A 1 82 ? -5.790 -0.254 18.397 1.00 80.50 82 LEU A CA 1
ATOM 692 C C . LEU A 1 82 ? -5.072 0.980 17.855 1.00 80.50 82 LEU A C 1
ATOM 694 O O . LEU A 1 82 ? -5.659 2.058 17.875 1.00 80.50 82 LEU A O 1
ATOM 698 N N . PHE A 1 83 ? -3.867 0.820 17.307 1.00 81.44 83 PHE A N 1
ATOM 699 C CA . PHE A 1 83 ? -3.154 1.923 16.657 1.00 81.44 83 PHE A CA 1
ATOM 700 C C . PHE A 1 83 ? -3.952 2.522 15.503 1.00 81.44 83 PHE A C 1
ATOM 702 O O . PHE A 1 83 ? -4.056 3.738 15.393 1.00 81.44 83 PHE A O 1
ATOM 709 N N . TYR A 1 84 ? -4.601 1.682 14.703 1.00 85.81 84 TYR A N 1
ATOM 710 C CA . TYR A 1 84 ? -5.489 2.122 13.632 1.00 85.81 84 TYR A CA 1
ATOM 711 C C . TYR A 1 84 ? -6.702 2.913 14.146 1.00 85.81 84 TYR A C 1
ATOM 713 O O . TYR A 1 84 ? -7.101 3.895 13.526 1.00 85.81 84 TYR A O 1
ATOM 721 N N . ILE A 1 85 ? -7.284 2.518 15.284 1.00 84.81 85 ILE A N 1
ATOM 722 C CA . ILE A 1 85 ? -8.372 3.270 15.931 1.00 84.81 85 ILE A CA 1
ATOM 723 C C . ILE A 1 85 ? -7.856 4.613 16.464 1.00 84.81 85 ILE A C 1
ATOM 725 O O . ILE A 1 85 ? -8.519 5.630 16.290 1.00 84.81 85 ILE A O 1
ATOM 729 N N . MET A 1 86 ? -6.684 4.623 17.103 1.00 79.12 86 MET A N 1
ATOM 730 C CA . MET A 1 86 ? -6.068 5.820 17.689 1.00 79.12 86 MET A CA 1
ATOM 731 C C . MET A 1 86 ? -5.548 6.809 16.647 1.00 79.12 86 MET A C 1
ATOM 733 O O . MET A 1 86 ? -5.550 8.009 16.885 1.00 79.12 86 MET A O 1
ATOM 737 N N . GLY A 1 87 ? -5.101 6.313 15.499 1.00 81.75 87 GLY A N 1
ATOM 738 C CA . GLY A 1 87 ? -4.707 7.129 14.362 1.00 81.75 87 GLY A CA 1
ATOM 739 C C . GLY A 1 87 ? -5.875 7.498 13.459 1.00 81.75 87 GLY A C 1
ATOM 740 O O . GLY A 1 87 ? -5.647 8.081 12.408 1.00 81.75 87 GLY A O 1
ATOM 741 N N . PHE A 1 88 ? -7.116 7.145 13.791 1.00 86.94 88 PHE A N 1
ATOM 742 C CA . PHE A 1 88 ? -8.224 7.354 12.869 1.00 86.94 88 PHE A CA 1
ATOM 743 C C . PHE A 1 88 ? -8.512 8.846 12.652 1.00 86.94 88 PHE A C 1
ATOM 745 O O . PHE A 1 88 ? -8.855 9.571 13.587 1.00 86.94 88 PHE A O 1
ATOM 752 N N . ASN A 1 89 ? -8.433 9.283 11.396 1.00 85.81 89 ASN A N 1
ATOM 753 C CA . ASN A 1 89 ? -8.712 10.650 10.964 1.00 85.81 89 ASN A CA 1
ATOM 754 C C . ASN A 1 89 ? -9.457 10.662 9.610 1.00 85.81 89 ASN A C 1
ATOM 756 O O . ASN A 1 89 ? -9.957 9.638 9.133 1.00 85.81 89 ASN A O 1
ATOM 760 N N . GLU A 1 90 ? -9.558 11.827 8.977 1.00 82.38 90 GLU A N 1
ATOM 761 C CA . GLU A 1 90 ? -10.197 12.015 7.670 1.00 82.38 90 GLU A CA 1
ATOM 762 C C . GLU A 1 90 ? -9.540 11.243 6.512 1.00 82.38 90 GLU A C 1
ATOM 764 O O . GLU A 1 90 ? -10.185 11.005 5.486 1.00 82.38 90 GLU A O 1
ATOM 769 N N . ASN A 1 91 ? -8.299 10.796 6.694 1.00 80.75 91 ASN A N 1
ATOM 770 C CA . ASN A 1 91 ? -7.537 9.983 5.746 1.00 80.75 91 ASN A CA 1
ATOM 771 C C . ASN A 1 91 ? -7.648 8.487 6.057 1.00 80.75 91 ASN A C 1
ATOM 773 O O . ASN A 1 91 ? -6.880 7.676 5.545 1.00 80.75 91 ASN A O 1
ATOM 777 N N . CYS A 1 92 ? -8.626 8.106 6.889 1.00 74.56 92 CYS A N 1
ATOM 778 C CA . CYS A 1 92 ? -8.815 6.773 7.458 1.00 74.56 92 CYS A CA 1
ATOM 779 C C . CYS A 1 92 ? -7.726 6.402 8.470 1.00 74.56 92 CYS A C 1
ATOM 781 O O . CYS A 1 92 ? -8.059 5.843 9.513 1.00 74.56 92 CYS A O 1
ATOM 783 N N . PHE A 1 93 ? -6.467 6.759 8.223 1.00 74.75 93 PHE A N 1
ATOM 784 C CA . PHE A 1 93 ? -5.383 6.543 9.166 1.00 74.75 93 PHE A CA 1
ATOM 785 C C . PHE A 1 93 ? -4.384 7.702 9.186 1.00 74.75 93 PHE A C 1
ATOM 787 O O . PHE A 1 93 ? -4.022 8.268 8.154 1.00 74.75 93 PHE A O 1
ATOM 794 N N . ASN A 1 94 ? -3.882 8.006 10.377 1.00 69.94 94 ASN A N 1
ATOM 795 C CA . ASN A 1 94 ? -2.770 8.909 10.583 1.00 69.94 94 ASN A CA 1
ATOM 796 C C . ASN A 1 94 ? -1.475 8.175 10.223 1.00 69.94 94 ASN A C 1
ATOM 798 O O . ASN A 1 94 ? -1.043 7.261 10.931 1.00 69.94 94 ASN A O 1
ATOM 802 N N . ALA A 1 95 ? -0.870 8.598 9.115 1.00 63.50 95 ALA A N 1
ATOM 803 C CA . ALA A 1 95 ? 0.365 8.029 8.605 1.00 63.50 95 ALA A CA 1
ATOM 804 C C . ALA A 1 95 ? 1.530 8.153 9.600 1.00 63.50 95 ALA A C 1
ATOM 806 O O . ALA A 1 95 ? 2.374 7.272 9.601 1.00 63.50 95 ALA A O 1
ATOM 807 N N . GLU A 1 96 ? 1.567 9.170 10.470 1.00 63.28 96 GLU A N 1
ATOM 808 C CA . GLU A 1 96 ? 2.640 9.360 11.460 1.00 63.28 96 GLU A CA 1
ATOM 809 C C . GLU A 1 96 ? 2.567 8.321 12.588 1.00 63.28 96 GLU A C 1
ATOM 811 O O . GLU A 1 96 ? 3.578 7.707 12.920 1.00 63.28 96 GLU A O 1
ATOM 816 N N . ILE A 1 97 ? 1.364 8.045 13.111 1.00 61.91 97 ILE A N 1
ATOM 817 C CA . ILE A 1 97 ? 1.154 6.983 14.116 1.00 61.91 97 ILE A CA 1
ATOM 818 C C . ILE A 1 97 ? 1.437 5.608 13.503 1.00 61.91 97 ILE A C 1
ATOM 820 O O . ILE A 1 97 ? 2.049 4.751 14.135 1.00 61.91 97 ILE A O 1
ATOM 824 N N . ILE A 1 98 ? 1.008 5.385 12.257 1.00 63.75 98 ILE A N 1
ATOM 825 C CA . ILE A 1 98 ? 1.322 4.139 11.548 1.00 63.75 98 ILE A CA 1
ATOM 826 C C . ILE A 1 98 ? 2.821 4.043 11.252 1.00 63.75 98 ILE A C 1
ATOM 828 O O . ILE A 1 98 ? 3.352 2.936 11.248 1.00 63.75 98 ILE A O 1
ATOM 832 N N . TRP A 1 99 ? 3.512 5.164 11.026 1.00 58.09 99 TRP A N 1
ATOM 833 C CA . TRP A 1 99 ? 4.935 5.176 10.696 1.00 58.09 99 TRP A CA 1
ATOM 834 C C . TRP A 1 99 ? 5.807 4.683 11.845 1.00 58.09 99 TRP A C 1
ATOM 836 O O . TRP A 1 99 ? 6.662 3.825 11.622 1.00 58.09 99 TRP A O 1
ATOM 846 N N . GLU A 1 100 ? 5.554 5.152 13.069 1.00 59.81 100 GLU A N 1
ATOM 847 C CA . GLU A 1 100 ? 6.269 4.679 14.265 1.00 59.81 100 GLU A CA 1
ATOM 848 C C . GLU A 1 100 ? 6.094 3.165 14.479 1.00 59.81 100 GLU A C 1
ATOM 850 O O . GLU A 1 100 ? 6.990 2.490 14.987 1.00 59.81 100 GLU A O 1
ATOM 855 N N . GLU A 1 101 ? 4.979 2.617 13.995 1.00 65.25 101 GLU A N 1
ATOM 856 C CA . GLU A 1 101 ? 4.578 1.221 14.156 1.00 65.25 101 GLU A CA 1
ATOM 857 C C . GLU A 1 101 ? 4.624 0.423 12.838 1.00 65.25 101 GLU A C 1
ATOM 859 O O . GLU A 1 101 ? 4.048 -0.666 12.745 1.00 65.25 101 GLU A O 1
ATOM 864 N N . GLN A 1 102 ? 5.345 0.907 11.814 1.00 59.97 102 GLN A N 1
ATOM 865 C CA . GLN A 1 102 ? 5.465 0.247 10.498 1.00 59.97 102 GLN A CA 1
ATOM 866 C C . GLN A 1 102 ? 6.004 -1.187 10.588 1.00 59.97 102 GLN A C 1
ATOM 868 O O . GLN A 1 102 ? 5.767 -2.008 9.706 1.00 59.97 102 GLN A O 1
ATOM 873 N N . GLN A 1 103 ? 6.686 -1.535 11.683 1.00 64.38 103 GLN A N 1
ATOM 874 C CA . GLN A 1 103 ? 7.113 -2.913 11.932 1.00 64.38 103 GLN A CA 1
ATOM 875 C C . GLN A 1 103 ? 5.940 -3.875 12.190 1.00 64.38 103 GLN A C 1
ATOM 877 O O . GLN A 1 103 ? 6.068 -5.084 11.975 1.00 64.38 103 GLN A O 1
ATOM 882 N N . LEU A 1 104 ? 4.799 -3.362 12.656 1.00 74.56 104 LEU A N 1
ATOM 883 C CA . LEU A 1 104 ? 3.587 -4.140 12.907 1.00 74.56 104 LEU A CA 1
ATOM 884 C C . LEU A 1 104 ? 2.728 -4.267 11.648 1.00 74.56 104 LEU A C 1
ATOM 886 O O . LEU A 1 104 ? 2.143 -5.333 11.406 1.00 74.56 104 LEU A O 1
ATOM 890 N N . ASP A 1 105 ? 2.653 -3.201 10.851 1.00 81.81 105 ASP A N 1
ATOM 891 C CA . ASP A 1 105 ? 1.865 -3.178 9.626 1.00 81.81 105 ASP A CA 1
ATOM 892 C C . ASP A 1 105 ? 2.700 -3.407 8.370 1.00 81.81 105 ASP A C 1
ATOM 894 O O . ASP A 1 105 ? 3.222 -2.495 7.734 1.00 81.81 105 ASP A O 1
ATOM 898 N N . LYS A 1 106 ? 2.718 -4.665 7.942 1.00 87.38 106 LYS A N 1
ATOM 899 C CA . LYS A 1 106 ? 3.391 -5.128 6.727 1.00 87.38 106 LYS A CA 1
ATOM 900 C C . LYS A 1 106 ? 2.564 -4.818 5.467 1.00 87.38 106 LYS A C 1
ATOM 902 O O . LYS A 1 106 ? 2.427 -5.646 4.574 1.00 87.38 106 LYS A O 1
ATOM 907 N N . ARG A 1 107 ? 1.913 -3.658 5.406 1.00 91.38 107 ARG A N 1
ATOM 908 C CA . ARG A 1 107 ? 1.182 -3.186 4.217 1.00 91.38 107 ARG A CA 1
ATOM 909 C C . ARG A 1 107 ? 1.626 -1.821 3.758 1.00 91.38 107 ARG A C 1
ATOM 911 O O . ARG A 1 107 ? 1.452 -1.546 2.577 1.00 91.38 107 ARG A O 1
ATOM 918 N N . TRP A 1 108 ? 2.170 -1.004 4.648 1.00 89.25 108 TRP A N 1
ATOM 919 C CA . TRP A 1 108 ? 2.538 0.369 4.355 1.00 89.25 108 TRP A CA 1
ATOM 920 C C . TRP A 1 108 ? 4.030 0.480 4.070 1.00 89.25 108 TRP A C 1
ATOM 922 O O . TRP A 1 108 ? 4.850 0.096 4.901 1.00 89.25 108 TRP A O 1
ATOM 932 N N . TYR A 1 109 ? 4.379 1.056 2.923 1.00 90.00 109 TYR A N 1
ATOM 933 C CA . TYR A 1 109 ? 5.767 1.255 2.523 1.00 90.00 109 TYR A CA 1
ATOM 934 C C . TYR A 1 109 ? 5.962 2.645 1.952 1.00 90.00 109 TYR A C 1
ATOM 936 O O . TYR A 1 109 ? 5.180 3.081 1.110 1.00 90.00 109 TYR A O 1
ATOM 944 N N . VAL A 1 110 ? 7.034 3.313 2.365 1.00 89.56 110 VAL A N 1
ATOM 945 C CA . VAL A 1 110 ? 7.573 4.428 1.587 1.00 89.56 110 VAL A CA 1
ATOM 946 C C . VAL A 1 110 ? 8.341 3.823 0.416 1.00 89.56 110 VAL A C 1
ATOM 948 O O . VAL A 1 110 ? 9.129 2.899 0.602 1.00 89.56 110 VAL A O 1
ATOM 951 N N . VAL A 1 111 ? 8.050 4.310 -0.782 1.00 89.94 111 VAL A N 1
ATOM 952 C CA . VAL A 1 111 ? 8.729 4.007 -2.038 1.00 89.94 111 VAL A CA 1
ATOM 953 C C . VAL A 1 111 ? 9.412 5.295 -2.464 1.00 89.94 111 VAL A C 1
ATOM 955 O O . VAL A 1 111 ? 8.848 6.110 -3.191 1.00 89.94 111 VAL A O 1
ATOM 958 N N . ASP A 1 112 ? 10.612 5.497 -1.931 1.00 86.25 112 ASP A N 1
ATOM 959 C CA . ASP A 1 112 ? 11.383 6.713 -2.158 1.00 86.25 112 ASP A CA 1
ATOM 960 C C . ASP A 1 112 ? 11.877 6.761 -3.611 1.00 86.25 112 ASP A C 1
ATOM 962 O O . ASP A 1 112 ? 12.694 5.943 -4.047 1.00 86.25 112 ASP A O 1
ATOM 966 N N . GLY A 1 113 ? 11.332 7.704 -4.382 1.00 82.00 113 GLY A N 1
ATOM 967 C CA . GLY A 1 113 ? 11.624 7.831 -5.805 1.00 82.00 113 GLY A CA 1
ATOM 968 C C . GLY A 1 113 ? 13.058 8.280 -6.089 1.00 82.00 113 GLY A C 1
ATOM 969 O O . GLY A 1 113 ? 13.616 7.873 -7.107 1.00 82.00 113 GLY A O 1
ATOM 970 N N . GLU A 1 114 ? 13.668 9.081 -5.213 1.00 81.50 114 GLU A N 1
ATOM 971 C CA . GLU A 1 114 ? 15.086 9.452 -5.291 1.00 81.50 114 GLU A CA 1
ATOM 972 C C . GLU A 1 114 ? 15.963 8.234 -5.007 1.00 81.50 114 GLU A C 1
ATOM 974 O O . GLU A 1 114 ? 16.826 7.890 -5.818 1.00 81.50 114 GLU A O 1
ATOM 979 N N . ASN A 1 115 ? 15.657 7.489 -3.945 1.00 85.81 115 ASN A N 1
ATOM 980 C CA . ASN A 1 115 ? 16.395 6.274 -3.617 1.00 85.81 115 ASN A CA 1
ATOM 981 C C . ASN A 1 115 ? 16.315 5.240 -4.754 1.00 85.81 115 ASN A C 1
ATOM 983 O O . ASN A 1 115 ? 17.323 4.643 -5.127 1.00 85.81 115 ASN A O 1
ATOM 987 N N . LEU A 1 116 ? 15.145 5.052 -5.378 1.00 85.88 116 LEU A N 1
ATOM 988 C CA . LEU A 1 116 ? 14.996 4.148 -6.527 1.00 85.88 116 LEU A CA 1
ATOM 989 C C . LEU A 1 116 ? 15.881 4.539 -7.724 1.00 85.88 116 LEU A C 1
ATOM 991 O O . LEU A 1 116 ? 16.370 3.646 -8.426 1.00 85.88 116 LEU A O 1
ATOM 995 N N . ILE A 1 117 ? 16.107 5.838 -7.947 1.00 79.81 117 ILE A N 1
ATOM 996 C CA . ILE A 1 117 ? 17.020 6.341 -8.987 1.00 79.81 117 ILE A CA 1
ATOM 997 C C . ILE A 1 117 ? 18.471 6.008 -8.647 1.00 79.81 117 ILE A C 1
ATOM 999 O O . ILE A 1 117 ? 19.233 5.587 -9.520 1.00 79.81 117 ILE A O 1
ATOM 1003 N N . GLU A 1 118 ? 18.841 6.152 -7.378 1.00 81.50 118 GLU A N 1
ATOM 1004 C CA . GLU A 1 118 ? 20.210 5.976 -6.885 1.00 81.50 118 GLU A CA 1
ATOM 1005 C C . GLU A 1 118 ? 20.585 4.508 -6.598 1.00 81.50 118 GLU A C 1
ATOM 1007 O O . GLU A 1 118 ? 21.689 4.216 -6.140 1.00 81.50 118 GLU A O 1
ATOM 1012 N N . GLY A 1 119 ? 19.706 3.555 -6.930 1.00 78.94 119 GLY A N 1
ATOM 1013 C CA . GLY A 1 119 ? 19.965 2.115 -6.791 1.00 78.94 119 GLY A CA 1
ATOM 1014 C C . GLY A 1 119 ? 19.257 1.427 -5.623 1.00 78.94 119 GLY A C 1
ATOM 1015 O O . GLY A 1 119 ? 19.448 0.228 -5.423 1.00 78.94 119 GLY A O 1
ATOM 1016 N N . GLY A 1 120 ? 18.379 2.131 -4.914 1.00 86.44 120 GLY A N 1
ATOM 1017 C CA . GLY A 1 120 ? 17.620 1.673 -3.746 1.00 86.44 120 GLY A CA 1
ATOM 1018 C C . GLY A 1 120 ? 16.536 0.623 -4.003 1.00 86.44 120 GLY A C 1
ATOM 1019 O O . GLY A 1 120 ? 15.801 0.265 -3.088 1.00 86.44 120 GLY A O 1
ATOM 1020 N N . PHE A 1 121 ? 16.426 0.080 -5.218 1.00 89.94 121 PHE A N 1
ATOM 1021 C CA . PHE A 1 121 ? 15.487 -1.011 -5.510 1.00 89.94 121 PHE A CA 1
ATOM 1022 C C . PHE A 1 121 ? 15.782 -2.255 -4.657 1.00 89.94 121 PHE A C 1
ATOM 1024 O O . PHE A 1 121 ? 14.854 -2.910 -4.196 1.00 89.94 121 PHE A O 1
ATOM 1031 N N . ASP A 1 122 ? 17.059 -2.580 -4.416 1.00 90.81 122 ASP A N 1
ATOM 1032 C CA . ASP A 1 122 ? 17.433 -3.707 -3.548 1.00 90.81 122 ASP A CA 1
ATOM 1033 C C . ASP A 1 122 ? 16.935 -3.510 -2.109 1.00 90.81 122 ASP A C 1
ATOM 1035 O O . ASP A 1 122 ? 16.405 -4.440 -1.502 1.00 90.81 122 ASP A O 1
ATOM 1039 N N . ASP A 1 123 ? 17.047 -2.291 -1.585 1.00 91.56 123 ASP A N 1
ATOM 1040 C CA . ASP A 1 123 ? 16.591 -1.965 -0.235 1.00 91.56 123 ASP A CA 1
ATOM 1041 C C . ASP A 1 123 ? 15.064 -1.971 -0.148 1.00 91.56 123 ASP A C 1
ATOM 1043 O O . ASP A 1 123 ? 14.510 -2.642 0.723 1.00 91.56 123 ASP A O 1
ATOM 1047 N N . GLN A 1 124 ? 14.375 -1.396 -1.138 1.00 93.56 124 GLN A N 1
ATOM 1048 C CA . GLN A 1 124 ? 12.915 -1.475 -1.224 1.00 93.56 124 GLN A CA 1
ATOM 1049 C C . GLN A 1 124 ? 12.416 -2.930 -1.248 1.00 93.56 124 GLN A C 1
ATOM 1051 O O . GLN A 1 124 ? 11.440 -3.288 -0.585 1.00 93.56 124 GLN A O 1
ATOM 1056 N N . MET A 1 125 ? 13.098 -3.801 -1.995 1.00 94.62 125 MET A N 1
ATOM 1057 C CA . MET A 1 125 ? 12.758 -5.222 -2.062 1.00 94.62 125 MET A CA 1
ATOM 1058 C C . MET A 1 125 ? 13.033 -5.963 -0.749 1.00 94.62 125 MET A C 1
ATOM 1060 O O . MET A 1 125 ? 12.291 -6.892 -0.415 1.00 94.62 125 MET A O 1
ATOM 1064 N N . LYS A 1 126 ? 14.071 -5.585 0.010 1.00 92.50 126 LYS A N 1
ATOM 1065 C CA . LYS A 1 126 ? 14.309 -6.119 1.363 1.00 92.50 126 LYS A CA 1
ATOM 1066 C C . LYS A 1 126 ? 13.201 -5.703 2.321 1.00 92.50 126 LYS A C 1
ATOM 1068 O O . LYS A 1 126 ? 12.699 -6.567 3.038 1.00 92.50 126 LYS A O 1
ATOM 1073 N N . ASP A 1 127 ? 12.786 -4.441 2.281 1.00 91.44 127 ASP A N 1
ATOM 1074 C CA . ASP A 1 127 ? 11.756 -3.902 3.172 1.00 91.44 127 ASP A CA 1
ATOM 1075 C C . ASP A 1 127 ? 10.396 -4.569 2.938 1.00 91.44 127 ASP A C 1
ATOM 1077 O O . ASP A 1 127 ? 9.689 -4.922 3.885 1.00 91.44 127 ASP A O 1
ATOM 1081 N N . MET A 1 128 ? 10.044 -4.826 1.676 1.00 93.50 128 MET A N 1
ATOM 1082 C CA . MET A 1 128 ? 8.769 -5.455 1.312 1.00 93.50 128 MET A CA 1
ATOM 1083 C C . MET A 1 128 ? 8.774 -6.988 1.420 1.00 93.50 128 MET A C 1
ATOM 1085 O O . MET A 1 128 ? 7.707 -7.611 1.419 1.00 93.50 128 MET A O 1
ATOM 1089 N N . ARG A 1 129 ? 9.948 -7.622 1.559 1.00 93.62 129 ARG A N 1
ATOM 1090 C CA . ARG A 1 129 ? 10.094 -9.088 1.625 1.00 93.62 129 ARG A CA 1
ATOM 1091 C C . ARG A 1 129 ? 9.195 -9.759 2.672 1.00 93.62 129 ARG A C 1
ATOM 1093 O O . ARG A 1 129 ? 8.541 -10.736 2.303 1.00 93.62 129 ARG A O 1
ATOM 1100 N N . PRO A 1 130 ? 9.076 -9.266 3.922 1.00 91.81 130 PRO A N 1
ATOM 1101 C CA . PRO A 1 130 ? 8.210 -9.892 4.924 1.00 91.81 130 PRO A CA 1
ATOM 1102 C C . PRO A 1 130 ? 6.737 -9.984 4.495 1.00 91.81 130 PRO A C 1
ATOM 1104 O O . PRO A 1 130 ? 6.021 -10.897 4.915 1.00 91.81 130 PRO A O 1
ATOM 1107 N N . SER A 1 131 ? 6.276 -9.056 3.656 1.00 93.69 131 SER A N 1
ATOM 1108 C CA . SER A 1 131 ? 4.914 -9.051 3.111 1.00 93.69 131 SER A CA 1
ATOM 1109 C C . SER A 1 131 ? 4.745 -10.059 2.002 1.00 93.69 131 SER A C 1
ATOM 1111 O O . SER A 1 131 ? 3.780 -10.821 2.012 1.00 93.69 131 SER A O 1
ATOM 1113 N N . PHE A 1 132 ? 5.705 -10.109 1.079 1.00 95.19 132 PHE A N 1
ATOM 1114 C CA . PHE A 1 132 ? 5.706 -11.092 0.001 1.00 95.19 132 PHE A CA 1
ATOM 1115 C C . PHE A 1 132 ? 5.753 -12.519 0.552 1.00 95.19 132 PHE A C 1
ATOM 1117 O O . PHE A 1 132 ? 4.938 -13.346 0.152 1.00 95.19 132 PHE A O 1
ATOM 1124 N N . GLU A 1 133 ? 6.591 -12.785 1.557 1.00 93.88 133 GLU A N 1
ATOM 1125 C CA . GLU A 1 133 ? 6.657 -14.093 2.223 1.00 93.88 133 GLU A CA 1
ATOM 1126 C C . GLU A 1 133 ? 5.311 -14.502 2.838 1.00 93.88 133 GLU A C 1
ATOM 1128 O O . GLU A 1 133 ? 4.883 -15.648 2.703 1.00 93.88 133 GLU A O 1
ATOM 1133 N N . ARG A 1 134 ? 4.595 -13.560 3.462 1.00 93.19 134 ARG A N 1
ATOM 1134 C CA . ARG A 1 134 ? 3.263 -13.808 4.044 1.00 93.19 134 ARG A CA 1
ATOM 1135 C C . ARG A 1 134 ? 2.161 -13.988 3.010 1.00 93.19 134 ARG A C 1
ATOM 1137 O O . ARG A 1 134 ? 1.194 -14.694 3.282 1.00 93.19 134 ARG A O 1
ATOM 1144 N N . LEU A 1 135 ? 2.307 -13.361 1.849 1.00 95.12 135 LEU A N 1
ATOM 1145 C CA . LEU A 1 135 ? 1.434 -13.571 0.697 1.00 95.12 135 LEU A CA 1
ATOM 1146 C C . LEU A 1 135 ? 1.772 -14.858 -0.070 1.00 95.12 135 LEU A C 1
ATOM 1148 O O . LEU A 1 135 ? 1.015 -15.240 -0.956 1.00 95.12 135 LEU A O 1
ATOM 1152 N N . GLY A 1 136 ? 2.878 -15.534 0.264 1.00 95.81 136 GLY A N 1
ATOM 1153 C CA . GLY A 1 136 ? 3.365 -16.694 -0.484 1.00 95.81 136 GLY A CA 1
ATOM 1154 C C . GLY A 1 136 ? 3.963 -16.331 -1.847 1.00 95.81 136 GLY A C 1
ATOM 1155 O O . GLY A 1 136 ? 4.055 -17.192 -2.717 1.00 95.81 136 GLY A O 1
ATOM 1156 N N . VAL A 1 137 ? 4.359 -15.071 -2.033 1.00 95.94 137 VAL A N 1
ATOM 1157 C CA . VAL A 1 137 ? 4.923 -14.528 -3.273 1.00 95.94 137 VAL A CA 1
ATOM 1158 C C . VAL A 1 137 ? 6.433 -14.726 -3.277 1.00 95.94 137 VAL A C 1
ATOM 1160 O O . VAL A 1 137 ? 7.123 -14.393 -2.311 1.00 95.94 137 VAL A O 1
ATOM 1163 N N . GLN A 1 138 ? 6.963 -15.212 -4.395 1.00 94.62 138 GLN A N 1
ATOM 1164 C CA . GLN A 1 138 ? 8.399 -15.298 -4.635 1.00 94.62 138 GLN A CA 1
ATOM 1165 C C . GLN A 1 138 ? 8.812 -14.240 -5.656 1.00 94.62 138 GLN A C 1
ATOM 1167 O O . GLN A 1 138 ? 8.354 -14.242 -6.798 1.00 94.62 138 GLN A O 1
ATOM 1172 N N . ILE A 1 139 ? 9.686 -13.322 -5.243 1.00 94.25 139 ILE A N 1
ATOM 1173 C CA . ILE A 1 139 ? 10.272 -12.322 -6.138 1.00 94.25 139 ILE A CA 1
ATOM 1174 C C . ILE A 1 139 ? 11.786 -12.472 -6.096 1.00 94.25 139 ILE A C 1
ATOM 1176 O O . ILE A 1 139 ? 12.443 -12.063 -5.137 1.00 94.25 139 ILE A O 1
ATOM 1180 N N . ASN A 1 140 ? 12.338 -13.077 -7.142 1.00 94.62 140 ASN A N 1
ATOM 1181 C CA . ASN A 1 140 ? 13.773 -13.089 -7.387 1.00 94.62 140 ASN A CA 1
ATOM 1182 C C . ASN A 1 140 ? 14.112 -11.896 -8.269 1.00 94.62 140 ASN A C 1
ATOM 1184 O O . ASN A 1 140 ? 13.395 -11.633 -9.228 1.00 94.62 140 ASN A O 1
ATOM 1188 N N . TYR A 1 141 ? 15.194 -11.180 -7.979 1.00 94.19 141 TYR A N 1
ATOM 1189 C CA . TYR A 1 141 ? 15.586 -10.054 -8.815 1.00 94.19 141 TYR A CA 1
ATOM 1190 C C . TYR A 1 141 ? 17.098 -9.909 -8.952 1.00 94.19 141 TYR A C 1
ATOM 1192 O O . TYR A 1 141 ? 17.873 -10.344 -8.098 1.00 94.19 141 TYR A O 1
ATOM 1200 N N . ARG A 1 142 ? 17.507 -9.281 -10.052 1.00 92.56 142 ARG A N 1
ATOM 1201 C CA . ARG A 1 142 ? 18.859 -8.781 -10.312 1.00 92.56 142 ARG A CA 1
ATOM 1202 C C . ARG A 1 142 ? 18.737 -7.443 -11.025 1.00 92.56 142 ARG A C 1
ATOM 1204 O O . ARG A 1 142 ? 17.853 -7.266 -11.855 1.00 92.56 142 ARG A O 1
ATOM 1211 N N . ILE A 1 143 ? 19.644 -6.522 -10.733 1.00 89.12 143 ILE A N 1
ATOM 1212 C CA . ILE A 1 143 ? 19.706 -5.226 -11.407 1.00 89.12 143 ILE A CA 1
ATOM 1213 C C . ILE A 1 143 ? 21.048 -5.123 -12.113 1.00 89.12 143 ILE A C 1
ATOM 1215 O O . ILE A 1 143 ? 22.084 -5.451 -11.532 1.00 89.12 143 ILE A O 1
ATOM 1219 N N . GLU A 1 144 ? 21.030 -4.672 -13.359 1.00 89.12 144 GLU A N 1
ATOM 1220 C CA . GLU A 1 144 ? 22.233 -4.348 -14.120 1.00 89.12 144 GLU A CA 1
ATOM 1221 C C . GLU A 1 144 ? 22.179 -2.895 -14.568 1.00 89.12 144 GLU A C 1
ATOM 1223 O O . GLU A 1 144 ? 21.177 -2.434 -15.111 1.00 89.12 144 GLU A O 1
ATOM 1228 N N . TRP A 1 145 ? 23.280 -2.181 -14.361 1.00 85.19 145 TRP A N 1
ATOM 1229 C CA . TRP A 1 145 ? 23.417 -0.783 -14.742 1.00 85.19 145 TRP A CA 1
ATOM 1230 C C . TRP A 1 145 ? 24.320 -0.661 -15.962 1.00 85.19 145 TRP A C 1
ATOM 1232 O O . TRP A 1 145 ? 25.418 -1.216 -16.000 1.00 85.19 145 TRP A O 1
ATOM 1242 N N . VAL A 1 146 ? 23.852 0.084 -16.960 1.00 83.31 146 VAL A N 1
ATOM 1243 C CA . VAL A 1 146 ? 24.622 0.470 -18.142 1.00 83.31 146 VAL A CA 1
ATOM 1244 C C . VAL A 1 146 ? 24.837 1.981 -18.084 1.00 83.31 146 VAL A C 1
ATOM 1246 O O . VAL A 1 146 ? 23.978 2.761 -18.496 1.00 83.31 146 VAL A O 1
ATOM 1249 N N . GLY A 1 147 ? 25.981 2.380 -17.532 1.00 73.12 147 GLY A N 1
ATOM 1250 C CA . GLY A 1 147 ? 26.383 3.763 -17.263 1.00 73.12 147 GLY A CA 1
ATOM 1251 C C . GLY A 1 147 ? 27.550 3.798 -16.272 1.00 73.12 147 GLY A C 1
ATOM 1252 O O . GLY A 1 147 ? 27.908 2.758 -15.718 1.00 73.12 147 GLY A O 1
ATOM 1253 N N . ASP A 1 148 ? 28.145 4.973 -16.064 1.00 66.88 148 ASP A N 1
ATOM 1254 C CA . ASP A 1 148 ? 29.287 5.127 -15.150 1.00 66.88 148 ASP A CA 1
ATOM 1255 C C . ASP A 1 148 ? 28.863 5.073 -13.666 1.00 66.88 148 ASP A C 1
ATOM 1257 O O . ASP A 1 148 ? 29.671 4.712 -12.808 1.00 66.88 148 ASP A O 1
ATOM 1261 N 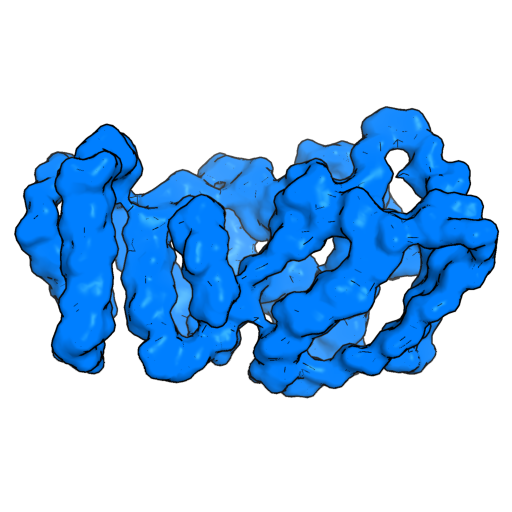N . SER A 1 149 ? 27.593 5.376 -13.358 1.00 66.75 149 SER A N 1
ATOM 1262 C CA . SER A 1 149 ? 27.014 5.328 -12.009 1.00 66.75 149 SER A CA 1
ATOM 1263 C C . SER A 1 149 ? 25.478 5.107 -12.021 1.00 66.75 149 SER A C 1
ATOM 1265 O O . SER A 1 149 ? 24.844 5.285 -13.072 1.00 66.75 149 SER A O 1
ATOM 1267 N N . PRO A 1 150 ? 24.856 4.680 -10.896 1.00 65.88 150 PRO A N 1
ATOM 1268 C CA . PRO A 1 150 ? 23.397 4.669 -10.739 1.00 65.88 150 PRO A CA 1
ATOM 1269 C C . PRO A 1 150 ? 22.782 6.046 -11.024 1.00 65.88 150 PRO A C 1
ATOM 1271 O O . PRO A 1 150 ? 23.360 7.071 -10.684 1.00 65.88 150 PRO A O 1
ATOM 1274 N N . GLY A 1 151 ? 21.627 6.073 -11.687 1.00 67.62 151 GLY A N 1
ATOM 1275 C CA . GLY A 1 151 ? 20.951 7.311 -12.097 1.00 67.62 151 GLY A CA 1
ATOM 1276 C C . GLY A 1 151 ? 21.516 8.011 -13.346 1.00 67.62 151 GLY A C 1
ATOM 1277 O O . GLY A 1 151 ? 20.855 8.893 -13.888 1.00 67.62 151 GLY A O 1
ATOM 1278 N N . GLU A 1 152 ? 22.676 7.603 -13.880 1.00 71.25 152 GLU A N 1
ATOM 1279 C CA . GLU A 1 152 ? 23.331 8.288 -15.016 1.00 71.25 152 GLU A CA 1
ATOM 1280 C C . GLU A 1 152 ? 23.247 7.533 -16.363 1.00 71.25 152 GLU A C 1
ATOM 1282 O O . GLU A 1 152 ? 23.925 7.875 -17.337 1.00 71.25 152 GLU A O 1
ATOM 1287 N N . GLY A 1 153 ? 22.390 6.512 -16.471 1.00 79.00 153 GLY A N 1
ATOM 1288 C CA . GLY A 1 153 ? 22.374 5.631 -17.644 1.00 79.00 153 GLY A CA 1
ATOM 1289 C C . GLY A 1 153 ? 21.071 4.879 -17.879 1.00 79.00 153 GLY A C 1
ATOM 1290 O O . GLY A 1 153 ? 19.997 5.474 -17.914 1.00 79.00 153 GLY A O 1
ATOM 1291 N N . VAL A 1 154 ? 21.182 3.571 -18.109 1.00 85.56 154 VAL A N 1
ATOM 1292 C CA . VAL A 1 154 ? 20.040 2.656 -18.228 1.00 85.56 154 VAL A CA 1
ATOM 1293 C C . VAL A 1 154 ? 20.141 1.598 -17.135 1.00 85.56 154 VAL A C 1
ATOM 1295 O O . VAL A 1 154 ? 21.176 0.943 -17.024 1.00 85.56 154 VAL A O 1
ATOM 1298 N N . ALA A 1 155 ? 19.081 1.405 -16.355 1.00 86.81 155 ALA A N 1
ATOM 1299 C CA . ALA A 1 155 ? 18.954 0.256 -15.459 1.00 86.81 155 ALA A CA 1
ATOM 1300 C C . ALA A 1 155 ? 18.131 -0.835 -16.136 1.00 86.81 155 ALA A C 1
ATOM 1302 O O . ALA A 1 155 ? 17.092 -0.538 -16.722 1.00 86.81 155 ALA A O 1
ATOM 1303 N N . TYR A 1 156 ? 18.566 -2.085 -16.014 1.00 90.31 156 TYR A N 1
ATOM 1304 C CA . TYR A 1 156 ? 17.805 -3.279 -16.360 1.00 90.31 156 TYR A CA 1
ATOM 1305 C C . TYR A 1 156 ? 17.449 -4.024 -15.078 1.00 90.31 156 TYR A C 1
ATOM 1307 O O . TYR A 1 156 ? 18.332 -4.463 -14.341 1.00 90.31 156 TYR A O 1
ATOM 1315 N N . TYR A 1 157 ? 16.156 -4.175 -14.826 1.00 91.12 157 TYR A N 1
ATOM 1316 C CA . TYR A 1 157 ? 15.601 -4.917 -13.705 1.00 91.12 157 TYR A CA 1
ATOM 1317 C C . TYR A 1 157 ? 15.149 -6.274 -14.227 1.00 91.12 157 TYR A C 1
ATOM 1319 O O . TYR A 1 157 ? 14.185 -6.374 -14.985 1.00 91.12 157 TYR A O 1
ATOM 1327 N N . TYR A 1 158 ? 15.863 -7.316 -13.833 1.00 93.81 158 TYR A N 1
ATOM 1328 C CA . TYR A 1 158 ? 15.474 -8.698 -14.056 1.00 93.81 158 TYR A CA 1
ATOM 1329 C C . TYR A 1 158 ? 14.668 -9.109 -12.837 1.00 93.81 158 TYR A C 1
ATOM 1331 O O . TYR A 1 158 ? 15.233 -9.171 -11.748 1.00 93.81 158 TYR A O 1
ATOM 1339 N N . VAL A 1 159 ? 13.370 -9.339 -12.991 1.00 94.62 159 VAL A N 1
ATOM 1340 C CA . VAL A 1 159 ? 12.489 -9.758 -11.898 1.00 94.62 159 VAL A CA 1
ATOM 1341 C C . VAL A 1 159 ? 11.799 -11.043 -12.328 1.00 94.62 159 VAL A C 1
ATOM 1343 O O . VAL A 1 159 ? 11.097 -11.072 -13.335 1.00 94.62 159 VAL A O 1
ATOM 1346 N N . ASN A 1 160 ? 12.069 -12.122 -11.597 1.00 94.06 160 ASN A N 1
ATOM 1347 C CA . ASN A 1 160 ? 11.772 -13.492 -11.996 1.00 94.06 160 ASN A CA 1
ATOM 1348 C C . ASN A 1 160 ? 12.255 -13.751 -13.439 1.00 94.06 160 ASN A C 1
ATOM 1350 O O . ASN A 1 160 ? 13.447 -13.597 -13.714 1.00 94.06 160 ASN A O 1
ATOM 1354 N N . ASP A 1 161 ? 11.349 -14.107 -14.350 1.00 91.69 161 ASP A N 1
ATOM 1355 C CA . ASP A 1 161 ? 11.652 -14.382 -15.761 1.00 91.69 161 ASP A CA 1
ATOM 1356 C C . ASP A 1 161 ? 11.428 -13.162 -16.683 1.00 91.69 161 ASP A C 1
ATOM 1358 O O . ASP A 1 161 ? 11.494 -13.281 -17.910 1.00 91.69 161 ASP A O 1
ATOM 1362 N N . HIS A 1 162 ? 11.170 -11.979 -16.114 1.00 93.19 162 HIS A N 1
ATOM 1363 C CA . HIS A 1 162 ? 10.862 -10.753 -16.851 1.00 93.19 162 HIS A CA 1
ATOM 1364 C C . HIS A 1 162 ? 11.991 -9.728 -16.764 1.00 93.19 162 HIS A C 1
ATOM 1366 O O . HIS A 1 162 ? 12.715 -9.636 -15.772 1.00 93.19 162 HIS A O 1
ATOM 1372 N N . VAL A 1 163 ? 12.126 -8.928 -17.823 1.00 92.75 163 VAL A N 1
ATOM 1373 C CA . VAL A 1 163 ? 13.106 -7.841 -17.902 1.00 92.75 163 VAL A CA 1
ATOM 1374 C C . VAL A 1 163 ? 12.382 -6.523 -18.133 1.00 92.75 163 VAL A C 1
ATOM 1376 O O . VAL A 1 163 ? 11.574 -6.388 -19.056 1.00 92.75 163 VAL A O 1
ATOM 1379 N N . TYR A 1 164 ? 12.716 -5.543 -17.304 1.00 90.81 164 TYR A N 1
ATOM 1380 C CA . TYR A 1 164 ? 12.234 -4.168 -17.367 1.00 90.81 164 TYR A CA 1
ATOM 1381 C C . TYR A 1 164 ? 13.438 -3.230 -17.465 1.00 90.81 164 TYR A C 1
ATOM 1383 O O . TYR A 1 164 ? 14.519 -3.571 -16.990 1.00 90.81 164 TYR A O 1
ATOM 1391 N N . SER A 1 165 ? 13.289 -2.049 -18.064 1.00 88.31 165 SER A N 1
ATOM 1392 C CA . SER A 1 165 ? 14.416 -1.118 -18.215 1.00 88.31 165 SER A CA 1
ATOM 1393 C C . SER A 1 165 ? 14.015 0.334 -18.032 1.00 88.31 165 SER A C 1
ATOM 1395 O O . SER A 1 165 ? 13.019 0.726 -18.636 1.00 88.31 165 SER A O 1
ATOM 1397 N N . SER A 1 166 ? 14.796 1.126 -17.294 1.00 83.00 166 SER A N 1
ATOM 1398 C CA . SER A 1 166 ? 14.645 2.589 -17.153 1.00 83.00 166 SER A CA 1
ATOM 1399 C C . SER A 1 166 ? 15.803 3.334 -17.798 1.00 83.00 166 SER A C 1
ATOM 1401 O O . SER A 1 166 ? 16.947 2.953 -17.564 1.00 83.00 166 SER A O 1
ATOM 1403 N N . ASP A 1 167 ? 15.526 4.384 -18.577 1.00 80.75 167 ASP A N 1
ATOM 1404 C CA . ASP A 1 167 ? 16.545 5.260 -19.186 1.00 80.75 167 ASP A CA 1
ATOM 1405 C C . ASP A 1 167 ? 16.475 6.647 -18.540 1.00 80.75 167 ASP A C 1
ATOM 1407 O O . ASP A 1 167 ? 15.712 7.523 -18.957 1.00 80.75 167 ASP A O 1
ATOM 1411 N N . PHE A 1 168 ? 17.321 6.865 -17.533 1.00 73.19 168 PHE A N 1
ATOM 1412 C CA . PHE A 1 168 ? 17.268 8.043 -16.662 1.00 73.19 168 PHE A CA 1
ATOM 1413 C C . PHE A 1 168 ? 17.457 9.368 -17.416 1.00 73.19 168 PHE A C 1
ATOM 1415 O O . PHE A 1 168 ? 17.025 10.429 -16.967 1.00 73.19 168 PHE A O 1
ATOM 1422 N N . ARG A 1 169 ? 18.047 9.321 -18.616 1.00 70.50 169 ARG A N 1
ATOM 1423 C CA . ARG A 1 169 ? 18.259 10.497 -19.476 1.00 70.50 169 ARG A CA 1
ATOM 1424 C C . ARG A 1 169 ? 17.031 10.877 -20.299 1.00 70.50 169 ARG A C 1
ATOM 1426 O O . ARG A 1 169 ? 16.943 12.020 -20.735 1.00 70.50 169 ARG A O 1
ATOM 1433 N N . LYS A 1 170 ? 16.120 9.939 -20.563 1.00 67.00 170 LYS A N 1
ATOM 1434 C CA . LYS A 1 170 ? 14.890 10.170 -21.347 1.00 67.00 170 LYS A CA 1
ATOM 1435 C C . LYS A 1 170 ? 13.673 10.403 -20.467 1.00 67.00 170 LYS A C 1
ATOM 1437 O O . LYS A 1 170 ? 12.765 11.129 -20.864 1.00 67.00 170 LYS A O 1
ATOM 1442 N N . GLU A 1 171 ? 13.720 9.876 -19.251 1.00 65.69 171 GLU A N 1
ATOM 1443 C CA . GLU A 1 171 ? 12.687 10.035 -18.231 1.00 65.69 171 GLU A CA 1
ATOM 1444 C C . GLU A 1 171 ? 12.676 11.459 -17.620 1.00 65.69 171 GLU A C 1
ATOM 1446 O O . GLU A 1 171 ? 11.747 11.811 -16.892 1.00 65.69 171 GLU A O 1
ATOM 1451 N N . THR A 1 172 ? 13.635 12.326 -17.997 1.00 60.28 172 THR A N 1
ATOM 1452 C CA . THR A 1 172 ? 13.731 13.745 -17.599 1.00 60.28 172 THR A CA 1
ATOM 1453 C C . THR A 1 172 ? 12.926 14.717 -18.484 1.00 60.28 172 THR A C 1
ATOM 1455 O O . THR A 1 172 ? 13.456 15.672 -19.053 1.00 60.28 172 THR A O 1
ATOM 1458 N N . ALA A 1 173 ? 11.620 14.491 -18.659 1.00 52.59 173 ALA A N 1
ATOM 1459 C CA . ALA A 1 173 ? 10.769 15.426 -19.408 1.00 52.59 173 ALA A CA 1
ATOM 1460 C C . ALA A 1 173 ? 10.362 16.661 -18.563 1.00 52.59 173 ALA A C 1
ATOM 1462 O O . ALA A 1 173 ? 9.979 16.501 -17.403 1.00 52.59 173 ALA A O 1
ATOM 1463 N N . PRO A 1 174 ? 10.363 17.893 -19.118 1.00 55.22 174 PRO A N 1
ATOM 1464 C CA . PRO A 1 174 ? 9.935 19.085 -18.384 1.00 55.22 174 PRO A CA 1
ATOM 1465 C C . PRO A 1 174 ? 8.464 18.999 -17.953 1.00 55.22 174 PRO A C 1
ATOM 1467 O O . PRO A 1 174 ? 7.595 18.734 -18.783 1.00 55.22 174 PRO A O 1
ATOM 1470 N N . GLY A 1 175 ? 8.178 19.310 -16.685 1.00 57.12 175 GLY A N 1
ATOM 1471 C CA . GLY A 1 175 ? 6.809 19.493 -16.178 1.00 57.12 175 GLY A CA 1
ATOM 1472 C C . GLY A 1 175 ? 6.269 18.388 -15.266 1.00 57.12 175 GLY A C 1
ATOM 1473 O O . GLY A 1 175 ? 5.131 18.514 -14.815 1.00 57.12 175 GLY A O 1
ATOM 1474 N N . TYR A 1 176 ? 7.066 17.359 -14.958 1.00 67.00 176 TYR A N 1
ATOM 1475 C CA . TYR A 1 176 ? 6.672 16.242 -14.093 1.00 67.00 176 TYR A CA 1
ATOM 1476 C C . TYR A 1 176 ? 7.776 15.886 -13.091 1.00 67.00 176 TYR A C 1
ATOM 1478 O O . TYR A 1 176 ? 8.958 16.070 -13.373 1.00 67.00 176 TYR A O 1
ATOM 1486 N N . SER A 1 177 ? 7.383 15.384 -11.919 1.00 70.69 177 SER A N 1
ATOM 1487 C CA . SER A 1 177 ? 8.303 14.873 -10.900 1.00 70.69 177 SER A CA 1
ATOM 1488 C C . SER A 1 177 ? 8.868 13.530 -11.360 1.00 70.69 177 SER A C 1
ATOM 1490 O O . SER A 1 177 ? 8.122 12.571 -11.553 1.00 70.69 177 SER A O 1
ATOM 1492 N N . HIS A 1 178 ? 10.184 13.455 -11.567 1.00 78.25 178 HIS A N 1
ATOM 1493 C CA . HIS A 1 178 ? 10.836 12.207 -11.972 1.00 78.25 178 HIS A CA 1
ATOM 1494 C C . HIS A 1 178 ? 10.680 11.126 -10.901 1.00 78.25 178 HIS A C 1
ATOM 1496 O O . HIS A 1 178 ? 10.457 9.972 -11.244 1.00 78.25 178 HIS A O 1
ATOM 1502 N N . TRP A 1 179 ? 10.683 11.509 -9.622 1.00 83.88 179 TRP A N 1
ATOM 1503 C CA . TRP A 1 179 ? 10.491 10.603 -8.487 1.00 83.88 179 TRP A CA 1
ATOM 1504 C C . TRP A 1 179 ? 9.189 9.799 -8.591 1.00 83.88 179 TRP A C 1
ATOM 1506 O O . TRP A 1 179 ? 9.198 8.580 -8.425 1.00 83.88 179 TRP A O 1
ATOM 1516 N N . ASP A 1 180 ? 8.092 10.458 -8.969 1.00 87.00 180 ASP A N 1
ATOM 1517 C CA . ASP A 1 180 ? 6.785 9.815 -9.123 1.00 87.00 180 ASP A CA 1
ATOM 1518 C C . ASP A 1 180 ? 6.760 8.815 -10.292 1.00 87.00 180 ASP A C 1
ATOM 1520 O O . ASP A 1 180 ? 6.079 7.793 -10.223 1.00 87.00 180 ASP A O 1
ATOM 1524 N N . LEU A 1 181 ? 7.529 9.068 -11.357 1.00 87.25 181 LEU A N 1
ATOM 1525 C CA . LEU A 1 181 ? 7.635 8.159 -12.501 1.00 87.25 181 LEU A CA 1
ATOM 1526 C C . LEU A 1 181 ? 8.370 6.860 -12.130 1.00 87.25 181 LEU A C 1
ATOM 1528 O O . LEU A 1 181 ? 7.913 5.774 -12.498 1.00 87.25 181 LEU A O 1
ATOM 1532 N N . TYR A 1 182 ? 9.464 6.951 -11.368 1.00 86.94 182 TYR A N 1
ATOM 1533 C CA . TYR A 1 182 ? 10.185 5.765 -10.886 1.00 86.94 182 TYR A CA 1
ATOM 1534 C C . TYR A 1 182 ? 9.365 4.983 -9.866 1.00 86.94 182 TYR A C 1
ATOM 1536 O O . TYR A 1 182 ? 9.291 3.755 -9.956 1.00 86.94 182 TYR A O 1
ATOM 1544 N N . GLY A 1 183 ? 8.687 5.690 -8.959 1.00 91.12 183 GLY A N 1
ATOM 1545 C CA . GLY A 1 183 ? 7.731 5.091 -8.036 1.00 91.12 183 GLY A CA 1
ATOM 1546 C C . GLY A 1 183 ? 6.614 4.342 -8.765 1.00 91.12 183 GLY A C 1
ATOM 1547 O O . GLY A 1 183 ? 6.360 3.171 -8.477 1.00 91.12 183 GLY A O 1
ATOM 1548 N N . LEU A 1 184 ? 6.007 4.964 -9.782 1.00 92.44 184 LEU A N 1
ATOM 1549 C CA . LEU A 1 184 ? 4.994 4.330 -10.628 1.00 92.44 184 LEU A CA 1
ATOM 1550 C C . LEU A 1 184 ? 5.531 3.067 -11.300 1.00 92.44 184 LEU A C 1
ATOM 1552 O O . LEU A 1 184 ? 4.872 2.030 -11.296 1.00 92.44 184 LEU A O 1
ATOM 1556 N N . LYS A 1 185 ? 6.734 3.127 -11.866 1.00 91.38 185 LYS A N 1
ATOM 1557 C CA . LYS A 1 185 ? 7.328 1.974 -12.540 1.00 91.38 185 LYS A CA 1
ATOM 1558 C C . LYS A 1 185 ? 7.590 0.817 -11.585 1.00 91.38 185 LYS A C 1
ATOM 1560 O O . LYS A 1 185 ? 7.270 -0.320 -11.926 1.00 91.38 185 LYS A O 1
ATOM 1565 N N . PHE A 1 186 ? 8.116 1.097 -10.392 1.00 93.88 186 PHE A N 1
ATOM 1566 C CA . PHE A 1 186 ? 8.267 0.094 -9.339 1.00 93.88 186 PHE A CA 1
ATOM 1567 C C . PHE A 1 186 ? 6.916 -0.550 -9.002 1.00 93.88 186 PHE A C 1
ATOM 1569 O O . PHE A 1 186 ? 6.792 -1.774 -9.040 1.00 93.88 186 PHE A O 1
ATOM 1576 N N . ILE A 1 187 ? 5.880 0.268 -8.781 1.00 96.06 187 ILE A N 1
ATOM 1577 C CA . ILE A 1 187 ? 4.509 -0.195 -8.520 1.00 96.06 187 ILE A CA 1
ATOM 1578 C C . ILE A 1 187 ? 4.013 -1.126 -9.629 1.00 96.06 187 ILE A C 1
ATOM 1580 O O . ILE A 1 187 ? 3.484 -2.198 -9.338 1.00 96.06 187 ILE A O 1
ATOM 1584 N N . LEU A 1 188 ? 4.197 -0.745 -10.895 1.00 96.25 188 LEU A N 1
ATOM 1585 C CA . LEU A 1 188 ? 3.763 -1.537 -12.045 1.00 96.25 188 LEU A CA 1
ATOM 1586 C C . LEU A 1 188 ? 4.516 -2.868 -12.154 1.00 96.25 188 LEU A C 1
ATOM 1588 O O . LEU A 1 188 ? 3.879 -3.892 -12.394 1.00 96.25 188 LEU A O 1
ATOM 1592 N N . ILE A 1 189 ? 5.837 -2.872 -11.942 1.00 95.75 189 ILE A N 1
ATOM 1593 C CA . ILE A 1 189 ? 6.655 -4.097 -11.940 1.00 95.75 189 ILE A CA 1
ATOM 1594 C C . ILE A 1 189 ? 6.145 -5.058 -10.865 1.00 95.75 189 ILE A C 1
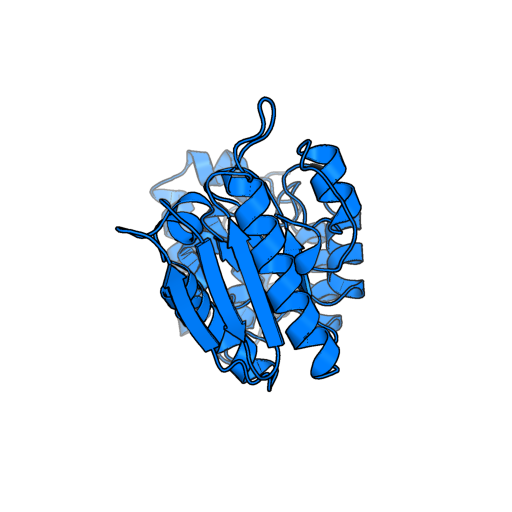ATOM 1596 O O . ILE A 1 189 ? 5.822 -6.205 -11.169 1.00 95.75 189 ILE A O 1
ATOM 1600 N N . ILE A 1 190 ? 6.005 -4.592 -9.621 1.00 97.19 190 ILE A N 1
ATOM 1601 C CA . ILE A 1 190 ? 5.544 -5.450 -8.524 1.00 97.19 190 ILE A CA 1
ATOM 1602 C C . ILE A 1 190 ? 4.110 -5.926 -8.764 1.00 97.19 190 ILE A C 1
ATOM 1604 O O . ILE A 1 190 ? 3.830 -7.112 -8.612 1.00 97.19 190 ILE A O 1
ATOM 1608 N N . ASN A 1 191 ? 3.204 -5.049 -9.202 1.00 97.81 191 ASN A N 1
ATOM 1609 C CA . ASN A 1 191 ? 1.823 -5.433 -9.504 1.00 97.81 191 ASN A CA 1
ATOM 1610 C C . ASN A 1 191 ? 1.728 -6.488 -10.603 1.00 97.81 191 ASN A C 1
ATOM 1612 O O . ASN A 1 191 ? 0.880 -7.377 -10.511 1.00 97.81 191 ASN A O 1
ATOM 1616 N N . ARG A 1 192 ? 2.609 -6.419 -11.606 1.00 96.38 192 ARG A N 1
ATOM 1617 C CA . ARG A 1 192 ? 2.696 -7.430 -12.656 1.00 96.38 192 ARG A CA 1
ATOM 1618 C C . ARG A 1 192 ? 3.149 -8.779 -12.101 1.00 96.38 192 ARG A C 1
ATOM 1620 O O . ARG A 1 192 ? 2.537 -9.793 -12.418 1.00 96.38 192 ARG A O 1
ATOM 1627 N N . GLU A 1 193 ? 4.165 -8.800 -11.244 1.00 96.44 193 GLU A N 1
ATOM 1628 C CA . GLU A 1 193 ? 4.645 -10.039 -10.614 1.00 96.44 193 GLU A CA 1
ATOM 1629 C C . GLU A 1 193 ? 3.618 -10.651 -9.647 1.00 96.44 193 GLU A C 1
ATOM 1631 O O . GLU A 1 193 ? 3.471 -11.873 -9.605 1.00 96.44 193 GLU A O 1
ATOM 1636 N N . LEU A 1 194 ? 2.866 -9.823 -8.911 1.00 97.12 194 LEU A N 1
ATOM 1637 C CA . LEU A 1 194 ? 1.754 -10.280 -8.066 1.00 97.12 194 LEU A CA 1
ATOM 1638 C C . LEU A 1 194 ? 0.622 -10.886 -8.906 1.00 97.12 194 LEU A C 1
ATOM 1640 O O . LEU A 1 194 ? 0.069 -11.923 -8.543 1.00 97.12 194 LEU A O 1
ATOM 1644 N N . GLU A 1 195 ? 0.294 -10.265 -10.042 1.00 96.62 195 GLU A N 1
ATOM 1645 C CA . GLU A 1 195 ? -0.705 -10.778 -10.983 1.00 96.62 195 GLU A CA 1
ATOM 1646 C C . GLU A 1 195 ? -0.300 -12.130 -11.579 1.00 96.62 195 GLU A C 1
ATOM 1648 O O . GLU A 1 195 ? -1.113 -13.052 -11.611 1.00 96.62 195 GLU A O 1
ATOM 1653 N N . LEU A 1 196 ? 0.953 -12.266 -12.016 1.00 96.00 196 LEU A N 1
ATOM 1654 C CA . LEU A 1 196 ? 1.482 -13.500 -12.606 1.00 96.00 196 LEU A CA 1
ATOM 1655 C C . LEU A 1 196 ? 1.504 -14.677 -11.622 1.00 96.00 196 LEU A C 1
ATOM 1657 O O . LEU A 1 196 ? 1.438 -15.827 -12.047 1.00 96.00 196 LEU A O 1
ATOM 1661 N N . GLN A 1 197 ? 1.579 -14.389 -10.323 1.00 97.12 197 GLN A N 1
ATOM 1662 C CA . GLN A 1 197 ? 1.502 -15.377 -9.243 1.00 97.12 197 GLN A CA 1
ATOM 1663 C C . GLN A 1 197 ? 0.076 -15.558 -8.700 1.00 97.12 197 GLN A C 1
ATOM 1665 O O . GLN A 1 197 ? -0.105 -16.168 -7.649 1.00 97.12 197 GLN A O 1
ATOM 1670 N N . GLU A 1 198 ? -0.933 -15.029 -9.400 1.00 97.06 198 GLU A N 1
ATOM 1671 C CA . GLU A 1 198 ? -2.358 -15.143 -9.058 1.00 97.06 198 GLU A CA 1
ATOM 1672 C C . GLU A 1 198 ? -2.711 -14.604 -7.658 1.00 97.06 198 GLU A C 1
ATOM 1674 O O . GLU A 1 198 ? -3.736 -14.956 -7.069 1.00 97.06 198 GLU A O 1
ATOM 1679 N N . VAL A 1 199 ? -1.887 -13.702 -7.120 1.00 97.25 199 VAL A N 1
ATOM 1680 C CA . VAL A 1 199 ? -2.169 -13.021 -5.855 1.00 97.25 199 VAL A CA 1
ATOM 1681 C C . VAL A 1 199 ? -3.159 -11.894 -6.114 1.00 97.25 199 VAL A C 1
ATOM 1683 O O . VAL A 1 199 ? -3.089 -11.212 -7.133 1.00 97.25 199 VAL A O 1
ATOM 1686 N N . THR A 1 200 ? -4.128 -11.704 -5.218 1.00 97.38 200 THR A N 1
ATOM 1687 C CA . THR A 1 200 ? -5.162 -10.664 -5.372 1.00 97.38 200 THR A CA 1
ATOM 1688 C C . THR A 1 200 ? -4.646 -9.280 -4.983 1.00 97.38 200 THR A C 1
ATOM 1690 O O . THR A 1 200 ? -5.089 -8.278 -5.540 1.00 97.38 200 THR A O 1
ATOM 1693 N N . GLU A 1 201 ? -3.706 -9.206 -4.041 1.00 98.00 201 GLU A N 1
ATOM 1694 C CA . GLU A 1 201 ? -3.115 -7.945 -3.615 1.00 98.00 201 GLU A CA 1
ATOM 1695 C C . GLU A 1 201 ? -2.388 -7.187 -4.723 1.00 98.00 201 GLU A C 1
ATOM 1697 O O . GLU A 1 201 ? -1.727 -7.765 -5.584 1.00 98.00 201 GLU A O 1
ATOM 1702 N N . ARG A 1 202 ? -2.457 -5.861 -4.640 1.00 98.12 202 ARG A N 1
ATOM 1703 C CA . ARG A 1 202 ? -1.708 -4.911 -5.456 1.00 98.12 202 ARG A CA 1
ATOM 1704 C C . ARG A 1 202 ? -1.136 -3.815 -4.561 1.00 98.12 202 ARG A C 1
ATOM 1706 O O . ARG A 1 202 ? -1.656 -3.549 -3.478 1.00 98.12 202 ARG A O 1
ATOM 1713 N N . LEU A 1 203 ? -0.073 -3.184 -5.034 1.00 97.69 203 LEU A N 1
ATOM 1714 C CA . LEU A 1 203 ? 0.415 -1.904 -4.556 1.00 97.69 203 LEU A CA 1
ATOM 1715 C C . LEU A 1 203 ? -0.500 -0.802 -5.085 1.00 97.69 203 LEU A C 1
ATOM 1717 O O . LEU A 1 203 ? -0.629 -0.629 -6.302 1.00 97.69 203 LEU A O 1
ATOM 1721 N N . TYR A 1 204 ? -1.101 -0.062 -4.161 1.00 97.06 204 TYR A N 1
ATOM 1722 C CA . TYR A 1 204 ? -1.863 1.148 -4.437 1.00 97.06 204 TYR A CA 1
ATOM 1723 C C . TYR A 1 204 ? -1.089 2.354 -3.912 1.00 97.06 204 TYR A C 1
ATOM 1725 O O . TYR A 1 204 ? -0.793 2.392 -2.714 1.00 97.06 204 TYR A O 1
ATOM 1733 N N . PRO A 1 205 ? -0.741 3.329 -4.766 1.00 95.25 205 PRO A N 1
ATOM 1734 C CA . PRO A 1 205 ? -0.112 4.556 -4.304 1.00 95.25 205 PRO A CA 1
ATOM 1735 C C . PRO A 1 205 ? -1.078 5.373 -3.434 1.00 95.25 205 PRO A C 1
ATOM 1737 O O . PRO A 1 205 ? -2.269 5.470 -3.733 1.00 95.25 205 PRO A O 1
ATOM 1740 N N . TYR A 1 206 ? -0.557 5.942 -2.350 1.00 91.81 206 TYR A N 1
ATOM 1741 C CA . TYR A 1 206 ? -1.319 6.653 -1.319 1.00 91.81 206 TYR A CA 1
ATOM 1742 C C . TYR A 1 206 ? -1.132 8.172 -1.363 1.00 91.81 206 TYR A C 1
ATOM 1744 O O . TYR A 1 206 ? -2.090 8.931 -1.233 1.00 91.81 206 TYR A O 1
ATOM 1752 N N . CYS A 1 207 ? 0.110 8.617 -1.544 1.00 89.31 207 CYS A N 1
ATOM 1753 C CA . CYS A 1 207 ? 0.491 10.022 -1.701 1.00 89.31 207 CYS A CA 1
ATOM 1754 C C . CYS A 1 207 ? 1.486 10.151 -2.868 1.00 89.31 207 CYS A C 1
ATOM 1756 O O . CYS A 1 207 ? 1.588 9.229 -3.673 1.00 89.31 207 CYS A O 1
ATOM 1758 N N . SER A 1 208 ? 2.177 11.280 -3.024 1.00 87.62 208 SER A N 1
ATOM 1759 C CA . SER A 1 208 ? 3.129 11.506 -4.125 1.00 87.62 208 SER A CA 1
ATOM 1760 C C . SER A 1 208 ? 4.396 12.216 -3.651 1.00 87.62 208 SER A C 1
ATOM 1762 O O . SER A 1 208 ? 4.493 12.642 -2.498 1.00 87.62 208 SER A O 1
ATOM 1764 N N . GLY A 1 209 ? 5.325 12.441 -4.577 1.00 80.38 209 GLY A N 1
ATOM 1765 C CA . GLY A 1 209 ? 6.578 13.147 -4.343 1.00 80.38 209 GLY A CA 1
ATOM 1766 C C . GLY A 1 209 ? 7.685 12.212 -3.872 1.00 80.38 209 GLY A C 1
ATOM 1767 O O . GLY A 1 209 ? 7.601 10.999 -4.040 1.00 80.38 209 GLY A O 1
ATOM 1768 N N . ASN A 1 210 ? 8.737 12.788 -3.280 1.00 74.44 210 ASN A N 1
ATOM 1769 C CA . ASN A 1 210 ? 9.912 12.009 -2.883 1.00 74.44 210 ASN A CA 1
ATOM 1770 C C . ASN A 1 210 ? 9.566 10.897 -1.882 1.00 74.44 210 ASN A C 1
ATOM 1772 O O . ASN A 1 210 ? 10.096 9.801 -1.946 1.00 74.44 210 ASN A O 1
ATOM 1776 N N . SER A 1 211 ? 8.605 11.162 -0.997 1.00 81.62 211 SER A N 1
ATOM 1777 C CA . SER A 1 211 ? 8.124 10.214 0.010 1.00 81.62 211 SER A CA 1
ATOM 1778 C C . SER A 1 211 ? 6.821 9.529 -0.407 1.00 81.62 211 SER A C 1
ATOM 1780 O O . SER A 1 211 ? 5.939 9.341 0.432 1.00 81.62 211 SER A O 1
ATOM 1782 N N . LEU A 1 212 ? 6.674 9.190 -1.695 1.00 88.69 212 LEU A N 1
ATOM 1783 C CA . LEU A 1 212 ? 5.563 8.374 -2.190 1.00 88.69 212 LEU A CA 1
ATOM 1784 C C . LEU A 1 212 ? 5.364 7.169 -1.264 1.00 88.69 212 LEU A C 1
ATOM 1786 O O . LEU A 1 212 ? 6.269 6.366 -1.076 1.00 88.69 212 LEU A O 1
ATOM 1790 N N . ALA A 1 213 ? 4.171 7.029 -0.698 1.00 90.25 213 ALA A N 1
ATOM 1791 C CA . ALA A 1 213 ? 3.785 5.852 0.063 1.00 90.25 213 ALA A CA 1
ATOM 1792 C C . ALA A 1 213 ? 2.882 4.944 -0.772 1.00 90.25 213 ALA A C 1
ATOM 1794 O O . ALA A 1 213 ? 2.088 5.414 -1.592 1.00 90.25 213 ALA A O 1
ATOM 1795 N N . VAL A 1 214 ? 2.972 3.641 -0.532 1.00 93.81 214 VAL A N 1
ATOM 1796 C CA . VAL A 1 214 ? 2.109 2.623 -1.132 1.00 93.81 214 VAL A CA 1
ATOM 1797 C C . VAL A 1 214 ? 1.506 1.740 -0.050 1.00 93.81 214 VAL A C 1
ATOM 1799 O O . VAL A 1 214 ? 2.139 1.476 0.976 1.00 93.81 214 VAL A O 1
ATOM 1802 N N . LEU A 1 215 ? 0.298 1.241 -0.309 1.00 93.88 215 LEU A N 1
ATOM 1803 C CA . LEU A 1 215 ? -0.300 0.166 0.472 1.00 93.88 215 LEU A CA 1
ATOM 1804 C C . LEU A 1 215 ? -0.437 -1.108 -0.356 1.00 93.88 215 LEU A C 1
ATOM 1806 O O . LEU A 1 215 ? -0.907 -1.078 -1.493 1.00 93.88 215 LEU A O 1
ATOM 1810 N N . ILE A 1 216 ? -0.103 -2.242 0.253 1.00 96.19 216 ILE A N 1
ATOM 1811 C CA . ILE A 1 216 ? -0.441 -3.570 -0.261 1.00 96.19 216 ILE A CA 1
ATOM 1812 C C . ILE A 1 216 ? -1.891 -3.875 0.126 1.00 96.19 216 ILE A C 1
ATOM 1814 O O . ILE A 1 216 ? -2.163 -4.121 1.301 1.00 96.19 216 ILE A O 1
ATOM 1818 N N . LEU A 1 217 ? -2.824 -3.893 -0.829 1.00 97.38 217 LEU A N 1
ATOM 1819 C CA . LEU A 1 217 ? -4.259 -4.104 -0.575 1.00 97.38 217 LEU A CA 1
ATOM 1820 C C . LEU A 1 217 ? -4.886 -5.031 -1.611 1.00 97.38 217 LEU A C 1
ATOM 1822 O O . LEU A 1 217 ? -4.399 -5.151 -2.730 1.00 97.38 217 LEU A O 1
ATOM 1826 N N . THR A 1 218 ? -6.008 -5.654 -1.268 1.00 98.12 218 THR A N 1
ATOM 1827 C CA . THR A 1 218 ? -6.938 -6.190 -2.279 1.00 98.12 218 THR A CA 1
ATOM 1828 C C . THR A 1 218 ? -7.764 -5.050 -2.896 1.00 98.12 218 THR A C 1
ATOM 1830 O O . THR A 1 218 ? -7.903 -4.000 -2.259 1.00 98.12 218 THR A O 1
ATOM 1833 N N . PRO A 1 219 ? -8.338 -5.220 -4.102 1.00 98.19 219 PRO A N 1
ATOM 1834 C CA . PRO A 1 219 ? -9.243 -4.226 -4.687 1.00 98.19 219 PRO A CA 1
ATOM 1835 C C . PRO A 1 219 ? -10.407 -3.847 -3.761 1.00 98.19 219 PRO A C 1
ATOM 1837 O O . PRO A 1 219 ? -10.750 -2.673 -3.643 1.00 98.19 219 PRO A O 1
ATOM 1840 N N . GLU A 1 220 ? -10.976 -4.814 -3.039 1.00 98.19 220 GLU A N 1
ATOM 1841 C CA . GLU A 1 220 ? -12.077 -4.580 -2.101 1.00 98.19 220 GLU A CA 1
ATOM 1842 C C . GLU A 1 220 ? -11.639 -3.733 -0.900 1.00 98.19 220 GLU A C 1
ATOM 1844 O O . GLU A 1 220 ? -12.370 -2.838 -0.474 1.00 98.19 220 GLU A O 1
ATOM 1849 N N . GLN A 1 221 ? -10.439 -3.987 -0.366 1.00 97.25 221 GLN A N 1
ATOM 1850 C CA . GLN A 1 221 ? -9.868 -3.188 0.722 1.00 97.25 221 GLN A CA 1
ATOM 1851 C C . GLN A 1 221 ? -9.569 -1.757 0.265 1.00 97.25 221 GLN A C 1
ATOM 1853 O O . GLN A 1 221 ? -9.886 -0.819 0.995 1.00 97.25 221 GLN A O 1
ATOM 1858 N N . GLN A 1 222 ? -8.999 -1.579 -0.932 1.00 97.12 222 GLN A N 1
ATOM 1859 C CA . GLN A 1 222 ? -8.723 -0.248 -1.476 1.00 97.12 222 GLN A CA 1
ATOM 1860 C C . GLN A 1 222 ? -10.014 0.550 -1.669 1.00 97.12 222 GLN A C 1
ATOM 1862 O O . GLN A 1 222 ? -10.123 1.655 -1.137 1.00 97.12 222 GLN A O 1
ATOM 1867 N N . ALA A 1 223 ? -11.012 -0.027 -2.343 1.00 97.31 223 ALA A N 1
ATOM 1868 C CA . ALA A 1 223 ? -12.287 0.641 -2.582 1.00 97.31 223 ALA A CA 1
ATOM 1869 C C . ALA A 1 223 ? -12.991 1.007 -1.265 1.00 97.31 223 ALA A C 1
ATOM 1871 O O . ALA A 1 223 ? -13.590 2.078 -1.141 1.00 97.31 223 ALA A O 1
ATOM 1872 N N . TYR A 1 224 ? -12.891 0.138 -0.253 1.00 97.38 224 TYR A N 1
ATOM 1873 C CA . TYR A 1 224 ? -13.441 0.419 1.065 1.00 97.38 224 TYR A CA 1
ATOM 1874 C C . TYR A 1 224 ? -12.736 1.592 1.754 1.00 97.38 224 TYR A C 1
ATOM 1876 O O . TYR A 1 224 ? -13.425 2.502 2.221 1.00 97.38 224 TYR A O 1
ATOM 1884 N N . ILE A 1 225 ? -11.397 1.608 1.786 1.00 95.12 225 ILE A N 1
ATOM 1885 C CA . ILE A 1 225 ? -10.627 2.719 2.373 1.00 95.12 225 ILE A CA 1
ATOM 1886 C C . ILE A 1 225 ? -10.988 4.025 1.658 1.00 95.12 225 ILE A C 1
ATOM 1888 O O . ILE A 1 225 ? -11.398 4.981 2.315 1.00 95.12 225 ILE A O 1
ATOM 1892 N N . GLN A 1 226 ? -10.970 4.037 0.323 1.00 94.06 226 GLN A N 1
ATOM 1893 C CA . GLN A 1 226 ? -11.330 5.213 -0.473 1.00 94.06 226 GLN A CA 1
ATOM 1894 C C . GLN A 1 226 ? -12.744 5.732 -0.145 1.00 94.06 226 GLN A C 1
ATOM 1896 O O . GLN A 1 226 ? -12.958 6.941 -0.070 1.00 94.06 226 GLN A O 1
ATOM 1901 N N . SER A 1 227 ? -13.700 4.835 0.133 1.00 94.69 227 SER A N 1
ATOM 1902 C CA . SER A 1 227 ? -15.080 5.205 0.493 1.00 94.69 227 SER A CA 1
ATOM 1903 C C . SER A 1 227 ? -15.231 5.869 1.870 1.00 94.69 227 SER A C 1
ATOM 1905 O O . SER A 1 227 ? -16.251 6.516 2.124 1.00 94.69 227 SER A O 1
ATOM 1907 N N . VAL A 1 228 ? -14.251 5.710 2.767 1.00 93.81 228 VAL A N 1
ATOM 1908 C CA . VAL A 1 228 ? -14.290 6.269 4.131 1.00 93.81 228 VAL A CA 1
ATOM 1909 C C . VAL A 1 228 ? -13.323 7.437 4.344 1.00 93.81 228 VAL A C 1
ATOM 1911 O O . VAL A 1 228 ? -13.483 8.155 5.340 1.00 93.81 228 VAL A O 1
ATOM 1914 N N . THR A 1 229 ? -12.384 7.649 3.413 1.00 90.81 229 THR A N 1
ATOM 1915 C CA . THR A 1 229 ? -11.493 8.820 3.340 1.00 90.81 229 THR A CA 1
ATOM 1916 C C . THR A 1 229 ? -12.158 10.029 2.692 1.00 90.81 229 THR A C 1
ATOM 1918 O O . THR A 1 229 ? -13.008 9.878 1.815 1.00 90.81 229 THR A O 1
ATOM 1921 N N . THR A 1 230 ? -11.731 11.239 3.061 1.00 89.00 230 THR A N 1
ATOM 1922 C CA . THR A 1 230 ? -12.196 12.479 2.410 1.00 89.00 230 THR A CA 1
ATOM 1923 C C . THR A 1 230 ? -11.101 13.265 1.697 1.00 89.00 230 THR A C 1
ATOM 1925 O O . THR A 1 230 ? -11.430 14.098 0.853 1.00 89.00 230 THR A O 1
ATOM 1928 N N . ASN A 1 231 ? -9.821 13.029 2.005 1.00 89.31 231 ASN A N 1
ATOM 1929 C CA . ASN A 1 231 ? -8.710 13.658 1.292 1.00 89.31 231 ASN A CA 1
ATOM 1930 C C . ASN A 1 231 ? -8.256 12.773 0.117 1.00 89.31 231 ASN A C 1
ATOM 1932 O O . ASN A 1 231 ? -7.644 11.730 0.341 1.00 89.31 231 ASN A O 1
ATOM 1936 N N . PRO A 1 232 ? -8.483 13.176 -1.145 1.00 87.88 232 PRO A N 1
ATOM 1937 C CA . PRO A 1 232 ? -8.046 12.383 -2.290 1.00 87.88 232 PRO A CA 1
ATOM 1938 C C . PRO A 1 232 ? -6.519 12.335 -2.452 1.00 87.88 232 PRO A C 1
ATOM 1940 O O . PRO A 1 232 ? -6.032 11.498 -3.197 1.00 87.88 232 PRO A O 1
ATOM 1943 N N . ARG A 1 233 ? -5.754 13.223 -1.795 1.00 90.19 233 ARG A N 1
ATOM 1944 C CA . ARG A 1 233 ? -4.279 13.243 -1.872 1.00 90.19 233 ARG A CA 1
ATOM 1945 C C . ARG A 1 233 ? -3.590 12.323 -0.860 1.00 90.19 233 ARG A C 1
ATOM 1947 O O . ARG A 1 233 ? -2.376 12.171 -0.935 1.00 90.19 233 ARG A O 1
ATOM 1954 N N . GLU A 1 234 ? -4.351 11.768 0.077 1.00 87.62 234 GLU A N 1
ATOM 1955 C CA . GLU A 1 234 ? -3.870 10.908 1.162 1.00 87.62 234 GLU A CA 1
ATOM 1956 C C . GLU A 1 234 ? -4.842 9.732 1.312 1.00 87.62 234 GLU A C 1
ATOM 1958 O O . GLU A 1 234 ? -5.543 9.580 2.309 1.00 87.62 234 GLU A O 1
ATOM 1963 N N . THR A 1 235 ? -4.954 8.942 0.248 1.00 91.94 235 THR A N 1
ATOM 1964 C CA . THR A 1 235 ? -5.822 7.763 0.179 1.00 91.94 235 THR A CA 1
ATOM 1965 C C . THR A 1 235 ? -5.248 6.797 -0.857 1.00 91.94 235 THR A C 1
ATOM 19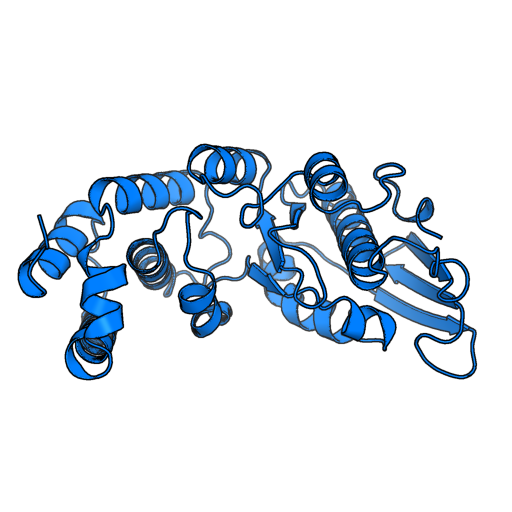67 O O . THR A 1 235 ? -4.681 7.259 -1.850 1.00 91.94 235 THR A O 1
ATOM 1970 N N . PRO A 1 236 ? -5.347 5.467 -0.677 1.00 94.25 236 PRO A N 1
ATOM 1971 C CA . PRO A 1 236 ? -4.910 4.535 -1.706 1.00 94.25 236 PRO A CA 1
ATOM 1972 C C . PRO A 1 236 ? -5.772 4.703 -2.963 1.00 94.25 236 PRO A C 1
ATOM 1974 O O . PRO A 1 236 ? -6.982 4.471 -2.937 1.00 94.25 236 PRO A O 1
ATOM 1977 N N . LEU A 1 237 ? -5.141 5.080 -4.071 1.00 95.94 237 LEU A N 1
ATOM 1978 C CA . LEU A 1 237 ? -5.789 5.301 -5.362 1.00 95.94 237 LEU A CA 1
ATOM 1979 C C . LEU A 1 237 ? -5.440 4.187 -6.344 1.00 95.94 237 LEU A C 1
ATOM 1981 O O . LEU A 1 237 ? -4.348 3.617 -6.306 1.00 95.94 237 LEU A O 1
ATOM 1985 N N . VAL A 1 238 ? -6.341 3.911 -7.288 1.00 96.94 238 VAL A N 1
ATOM 1986 C CA . VAL A 1 238 ? -5.950 3.148 -8.479 1.00 96.94 238 VAL A CA 1
ATOM 1987 C C . VAL A 1 238 ? -4.954 3.967 -9.309 1.00 96.94 238 VAL A C 1
ATOM 1989 O O . VAL A 1 238 ? -4.979 5.197 -9.304 1.00 96.94 238 VAL A O 1
ATOM 1992 N N . ILE A 1 239 ? -4.072 3.285 -10.042 1.00 97.00 239 ILE A N 1
ATOM 1993 C CA . ILE A 1 239 ? -2.944 3.915 -10.751 1.00 97.00 239 ILE A CA 1
ATOM 1994 C C . ILE A 1 239 ? -3.379 5.060 -11.677 1.00 97.00 239 ILE A C 1
ATOM 1996 O O . ILE A 1 239 ? -2.727 6.100 -11.693 1.00 97.00 239 ILE A O 1
ATOM 2000 N N . GLU A 1 240 ? -4.466 4.889 -12.432 1.00 96.38 240 GLU A N 1
ATOM 2001 C CA . GLU A 1 240 ? -4.962 5.917 -13.356 1.00 96.38 240 GLU A CA 1
ATOM 2002 C C . GLU A 1 240 ? -5.410 7.186 -12.611 1.00 96.38 240 GLU A C 1
ATOM 2004 O O . GLU A 1 240 ? -5.002 8.291 -12.973 1.00 96.38 240 GLU A O 1
ATOM 2009 N N . GLU A 1 241 ? -6.175 7.028 -11.526 1.00 96.75 241 GLU A N 1
ATOM 2010 C CA . GLU A 1 241 ? -6.623 8.135 -10.671 1.00 96.75 241 GLU A CA 1
ATOM 2011 C C . GLU A 1 241 ? -5.438 8.852 -10.018 1.00 96.75 241 GLU A C 1
ATOM 2013 O O . GLU A 1 241 ? -5.379 10.083 -10.013 1.00 96.75 241 GLU A O 1
ATOM 2018 N N . TRP A 1 242 ? -4.467 8.088 -9.511 1.00 96.12 242 TRP A N 1
ATOM 2019 C CA . TRP A 1 242 ? -3.253 8.638 -8.913 1.00 96.12 242 TRP A CA 1
ATOM 2020 C C . TRP A 1 242 ? -2.443 9.448 -9.929 1.00 96.12 242 TRP A C 1
ATOM 2022 O O . TRP A 1 242 ? -2.086 10.599 -9.669 1.00 96.12 242 TRP A O 1
ATOM 2032 N N . CYS A 1 243 ? -2.225 8.889 -11.122 1.00 94.12 243 CYS A N 1
ATOM 2033 C CA . CYS A 1 243 ? -1.519 9.576 -12.198 1.00 94.12 243 CYS A CA 1
ATOM 2034 C C . CYS A 1 243 ? -2.227 10.876 -12.593 1.00 94.12 243 CYS A C 1
ATOM 2036 O O . CYS A 1 243 ? -1.580 11.909 -12.763 1.00 94.12 243 CYS A O 1
ATOM 2038 N N . GLN A 1 244 ? -3.557 10.859 -12.691 1.00 94.19 244 GLN A N 1
ATOM 2039 C CA . GLN A 1 244 ? -4.332 12.058 -12.992 1.00 94.19 244 GLN A CA 1
ATOM 2040 C C . GLN A 1 244 ? -4.204 13.119 -11.889 1.00 94.19 244 GLN A C 1
ATOM 2042 O O . GLN A 1 244 ? -3.988 14.294 -12.192 1.00 94.19 244 GLN A O 1
ATOM 2047 N N . LEU A 1 245 ? -4.330 12.724 -10.618 1.00 94.31 245 LEU A N 1
ATOM 2048 C CA . LEU A 1 245 ? -4.317 13.645 -9.479 1.00 94.31 245 LEU A CA 1
ATOM 2049 C C . LEU A 1 245 ? -2.958 14.328 -9.288 1.00 94.31 245 LEU A C 1
ATOM 2051 O O . LEU A 1 245 ? -2.901 15.523 -8.979 1.00 94.31 245 LEU A O 1
ATOM 2055 N N . PHE A 1 246 ? -1.876 13.575 -9.476 1.00 91.00 246 PHE A N 1
ATOM 2056 C CA . PHE A 1 246 ? -0.505 14.041 -9.260 1.00 91.00 246 PHE A CA 1
ATOM 2057 C C . PHE A 1 246 ? 0.217 14.425 -10.551 1.00 91.00 246 PHE A C 1
ATOM 2059 O O . PHE A 1 246 ? 1.408 14.724 -10.527 1.00 91.00 246 PHE A O 1
ATOM 2066 N N . ASN A 1 247 ? -0.522 14.500 -11.664 1.00 90.06 247 ASN A N 1
ATOM 2067 C CA . ASN A 1 247 ? -0.003 14.886 -12.970 1.00 90.06 247 ASN A CA 1
ATOM 2068 C C . ASN A 1 247 ? 1.172 13.988 -13.401 1.00 90.06 247 ASN A C 1
ATOM 2070 O O . ASN A 1 247 ? 2.171 14.478 -13.899 1.00 90.06 247 ASN A O 1
ATOM 2074 N N . VAL A 1 248 ? 1.079 12.675 -13.199 1.00 89.31 248 VAL A N 1
ATOM 2075 C CA . VAL A 1 248 ? 2.080 11.700 -13.653 1.00 89.31 248 VAL A CA 1
ATOM 2076 C C . VAL A 1 248 ? 1.638 11.142 -15.011 1.00 89.31 248 VAL A C 1
ATOM 2078 O O . VAL A 1 248 ? 0.467 10.792 -15.165 1.00 89.31 248 VAL A O 1
ATOM 2081 N N . PRO A 1 249 ? 2.512 11.057 -16.033 1.00 88.94 249 PRO A N 1
ATOM 2082 C CA . PRO A 1 249 ? 2.111 10.568 -17.351 1.00 88.94 249 PRO A CA 1
ATOM 2083 C C . PRO A 1 249 ? 1.678 9.095 -17.328 1.00 88.94 249 PRO A C 1
ATOM 2085 O O . PRO A 1 249 ? 2.524 8.207 -17.342 1.00 88.94 249 PRO A O 1
ATOM 2088 N N . PHE A 1 250 ? 0.374 8.817 -17.365 1.00 91.31 250 PHE A N 1
ATOM 2089 C CA . PHE A 1 250 ? -0.136 7.450 -17.487 1.00 91.31 250 PHE A CA 1
ATOM 2090 C C . PHE A 1 250 ? -0.105 6.981 -18.944 1.00 91.31 250 PHE A C 1
ATOM 2092 O O . PHE A 1 250 ? -0.702 7.602 -19.826 1.00 91.31 250 PHE A O 1
ATOM 2099 N N . ARG A 1 251 ? 0.593 5.873 -19.204 1.00 91.31 251 ARG A N 1
ATOM 2100 C CA . ARG A 1 251 ? 0.733 5.285 -20.549 1.00 91.31 251 ARG A CA 1
ATOM 2101 C C . ARG A 1 251 ? 0.087 3.903 -20.667 1.00 91.31 251 ARG A C 1
ATOM 2103 O O . ARG A 1 251 ? 0.027 3.365 -21.765 1.00 91.31 251 ARG A O 1
ATOM 2110 N N . GLY A 1 252 ? -0.418 3.352 -19.564 1.00 92.81 252 GLY A N 1
ATOM 2111 C CA . GLY A 1 252 ? -0.955 1.994 -19.459 1.00 92.81 252 GLY A CA 1
ATOM 2112 C C . GLY A 1 252 ? -0.342 1.226 -18.286 1.00 92.81 252 GLY A C 1
ATOM 2113 O O . GLY A 1 252 ? 0.488 1.756 -17.554 1.00 92.81 252 GLY A O 1
ATOM 2114 N N . TYR A 1 253 ? -0.744 -0.029 -18.096 1.00 93.19 253 TYR A N 1
ATOM 2115 C CA . TYR A 1 253 ? -0.275 -0.859 -16.974 1.00 93.19 253 TYR A CA 1
ATOM 2116 C C . TYR A 1 253 ? 1.004 -1.652 -17.266 1.00 93.19 253 TYR A C 1
ATOM 2118 O O . TYR A 1 253 ? 1.560 -2.266 -16.363 1.00 93.19 253 TYR A O 1
ATOM 2126 N N . ASP A 1 254 ? 1.474 -1.661 -18.512 1.00 91.12 254 ASP A N 1
ATOM 2127 C CA . ASP A 1 254 ? 2.728 -2.319 -18.866 1.00 91.12 254 ASP A CA 1
ATOM 2128 C C . ASP A 1 254 ? 3.917 -1.451 -18.401 1.00 91.12 254 ASP A C 1
ATOM 2130 O O . ASP A 1 254 ? 4.058 -0.320 -18.884 1.00 91.12 254 ASP A O 1
ATOM 2134 N N . PRO A 1 255 ? 4.782 -1.944 -17.485 1.00 87.44 255 PRO A N 1
ATOM 2135 C CA . PRO A 1 255 ? 5.930 -1.181 -16.998 1.00 87.44 255 PRO A CA 1
ATOM 2136 C C . PRO A 1 255 ? 6.909 -0.784 -18.110 1.00 87.44 255 PRO A C 1
ATOM 2138 O O . PRO A 1 255 ? 7.652 0.186 -17.955 1.00 87.44 255 PRO A O 1
ATOM 2141 N N . GLN A 1 256 ? 6.912 -1.500 -19.239 1.00 85.81 256 GLN A N 1
ATOM 2142 C CA . GLN A 1 256 ? 7.754 -1.173 -20.387 1.00 85.81 256 GLN A CA 1
ATOM 2143 C C . GLN A 1 256 ? 7.265 0.061 -21.148 1.00 85.81 256 GLN A C 1
ATOM 2145 O O . GLN A 1 256 ? 7.987 0.558 -21.992 1.00 85.81 256 GLN A O 1
ATOM 2150 N N . LEU A 1 257 ? 6.085 0.620 -20.870 1.00 81.75 257 LEU A N 1
ATOM 2151 C CA . LEU A 1 257 ? 5.641 1.863 -21.524 1.00 81.75 257 LEU A CA 1
ATOM 2152 C C . LEU A 1 257 ? 6.316 3.118 -20.939 1.00 81.75 257 LEU A C 1
ATOM 2154 O O . LEU A 1 257 ? 6.191 4.224 -21.478 1.00 81.75 257 LEU A O 1
ATOM 2158 N N . TYR A 1 258 ? 7.048 2.953 -19.842 1.00 78.50 258 TYR A N 1
ATOM 2159 C CA . TYR A 1 258 ? 7.667 4.019 -19.068 1.00 78.50 258 TYR A CA 1
ATOM 2160 C C . TYR A 1 258 ? 9.177 4.006 -19.321 1.00 78.50 258 TYR A C 1
ATOM 2162 O O . TYR A 1 258 ? 9.930 3.420 -18.550 1.00 78.50 258 TYR A O 1
ATOM 2170 N N . PHE A 1 259 ? 9.581 4.604 -20.446 1.00 65.44 259 PHE A N 1
ATOM 2171 C CA . PHE A 1 259 ? 10.959 4.985 -20.792 1.00 65.44 259 PHE A CA 1
ATOM 2172 C C . PHE A 1 259 ? 11.115 6.509 -20.812 1.00 65.44 259 PHE A C 1
ATOM 2174 O O . PHE A 1 259 ? 10.063 7.210 -20.843 1.00 65.44 259 PHE A O 1
#

Organism: NCBI:txid1539050

Radius of gyration: 20.08 Å; chains: 1; bounding box: 48×36×53 Å